Protein AF-A0AA35R096-F1 (afdb_monomer_lite)

Structure (mmCIF, N/CA/C/O backbone):
data_AF-A0AA35R096-F1
#
_entry.id   AF-A0AA35R096-F1
#
loop_
_atom_site.group_PDB
_atom_site.id
_atom_site.type_symbol
_atom_site.label_atom_id
_atom_site.label_alt_id
_atom_site.label_comp_id
_atom_site.label_asym_id
_atom_site.label_entity_id
_atom_site.label_seq_id
_atom_site.pdbx_PDB_ins_code
_atom_site.Cartn_x
_atom_site.Cartn_y
_atom_site.Cartn_z
_atom_site.occupancy
_atom_site.B_iso_or_equiv
_atom_site.auth_seq_id
_atom_site.auth_comp_id
_atom_site.auth_asym_id
_atom_site.auth_atom_id
_atom_site.pdbx_PDB_model_num
ATOM 1 N N . MET A 1 1 ? -3.870 16.196 1.895 1.00 34.62 1 MET A N 1
ATOM 2 C CA . MET A 1 1 ? -3.571 14.791 2.264 1.00 34.62 1 MET A CA 1
ATOM 3 C C . MET A 1 1 ? -2.152 14.455 1.811 1.00 34.62 1 MET A C 1
ATOM 5 O O . MET A 1 1 ? -1.862 14.640 0.638 1.00 34.62 1 MET A O 1
ATOM 9 N N . ARG A 1 2 ? -1.262 14.048 2.727 1.00 48.19 2 ARG A N 1
ATOM 10 C CA . ARG A 1 2 ? 0.133 13.669 2.435 1.00 48.19 2 ARG A CA 1
ATOM 11 C C . ARG A 1 2 ? 0.193 12.141 2.323 1.00 48.19 2 ARG A C 1
ATOM 13 O O . ARG A 1 2 ? 0.128 11.475 3.347 1.00 48.19 2 ARG A O 1
ATOM 20 N N . GLY A 1 3 ? 0.209 11.593 1.110 1.00 42.06 3 GLY A N 1
ATOM 21 C CA . GLY A 1 3 ? 0.367 10.151 0.867 1.00 42.06 3 GLY A CA 1
ATOM 22 C C . GLY A 1 3 ? 1.693 9.900 0.160 1.00 42.06 3 GLY A C 1
ATOM 23 O O . GLY A 1 3 ? 1.986 10.598 -0.800 1.00 42.06 3 GLY A O 1
ATOM 24 N N . ASP A 1 4 ? 2.494 8.955 0.642 1.00 53.25 4 ASP A N 1
ATOM 25 C CA . ASP A 1 4 ? 3.879 8.692 0.221 1.00 53.25 4 ASP A CA 1
ATOM 26 C C . ASP A 1 4 ? 4.018 7.630 -0.888 1.00 53.25 4 ASP A C 1
ATOM 28 O O . ASP A 1 4 ? 5.135 7.412 -1.363 1.00 53.25 4 ASP A O 1
ATOM 32 N N . GLY A 1 5 ? 2.909 7.008 -1.317 1.00 54.09 5 GLY A N 1
ATOM 33 C CA . GLY A 1 5 ? 2.845 5.870 -2.252 1.00 54.09 5 GLY A CA 1
ATOM 34 C C . GLY A 1 5 ? 3.794 5.957 -3.449 1.00 54.09 5 GLY A C 1
ATOM 35 O O . GLY A 1 5 ? 4.064 7.049 -3.909 1.00 54.09 5 GLY A O 1
ATOM 36 N N . ALA A 1 6 ? 4.294 4.841 -3.985 1.00 57.06 6 ALA A N 1
ATOM 37 C CA . ALA A 1 6 ? 5.509 4.773 -4.829 1.00 57.06 6 ALA A CA 1
ATOM 38 C C . ALA A 1 6 ? 5.542 5.546 -6.175 1.00 57.06 6 ALA A C 1
ATOM 40 O O . ALA A 1 6 ? 6.577 5.527 -6.840 1.00 57.06 6 ALA A O 1
ATOM 41 N N . GLY A 1 7 ? 4.471 6.229 -6.587 1.00 57.84 7 GLY A N 1
ATOM 42 C CA . GLY A 1 7 ? 4.429 6.973 -7.852 1.00 57.84 7 GLY A CA 1
ATOM 43 C C . GLY A 1 7 ? 5.451 8.119 -7.943 1.00 57.84 7 GLY A C 1
ATOM 44 O O . GLY A 1 7 ? 5.939 8.633 -6.924 1.00 57.84 7 GLY A O 1
ATOM 45 N N . ASP A 1 8 ? 5.745 8.552 -9.175 1.00 65.12 8 ASP A N 1
ATOM 46 C CA . ASP A 1 8 ? 6.634 9.687 -9.470 1.00 65.12 8 ASP A CA 1
ATOM 47 C C . ASP A 1 8 ? 5.944 11.040 -9.205 1.00 65.12 8 ASP A C 1
ATOM 49 O O . ASP A 1 8 ? 5.562 11.812 -10.091 1.00 65.12 8 ASP A O 1
ATOM 53 N N . THR A 1 9 ? 5.718 11.301 -7.920 1.00 63.91 9 THR A N 1
ATOM 54 C CA . THR A 1 9 ? 4.962 12.456 -7.426 1.00 63.91 9 THR A CA 1
ATOM 55 C C . THR A 1 9 ? 5.791 13.380 -6.539 1.00 63.91 9 THR A C 1
ATOM 57 O O . THR A 1 9 ? 5.293 14.432 -6.134 1.00 63.91 9 THR A O 1
ATOM 60 N N . ALA A 1 10 ? 7.067 13.060 -6.288 1.00 61.41 10 ALA A N 1
ATOM 61 C CA . ALA A 1 10 ? 7.950 13.835 -5.409 1.00 61.41 10 ALA A CA 1
ATOM 62 C C . ALA A 1 10 ? 8.115 15.296 -5.843 1.00 61.41 10 ALA A C 1
ATOM 64 O O . ALA A 1 10 ? 8.193 16.184 -4.999 1.00 61.41 10 ALA A O 1
ATOM 65 N N . GLY A 1 11 ? 8.082 15.572 -7.149 1.00 67.00 11 GLY A N 1
ATOM 66 C CA . GLY A 1 11 ? 8.125 16.939 -7.676 1.00 67.00 11 GLY A CA 1
ATOM 67 C C . GLY A 1 11 ? 6.779 17.673 -7.702 1.00 67.00 11 GLY A C 1
ATOM 68 O O . GLY A 1 11 ? 6.745 18.850 -8.053 1.00 67.00 11 GLY A O 1
ATOM 69 N N . ARG A 1 12 ? 5.661 17.005 -7.383 1.00 70.81 12 ARG A N 1
ATOM 70 C CA . ARG A 1 12 ? 4.303 17.550 -7.580 1.00 70.81 12 ARG A CA 1
ATOM 71 C C . ARG A 1 12 ? 3.730 18.235 -6.344 1.00 70.81 12 ARG A C 1
ATOM 73 O O . ARG A 1 12 ? 2.864 19.094 -6.487 1.00 70.81 12 ARG A O 1
ATOM 80 N N . HIS A 1 13 ? 4.199 17.877 -5.151 1.00 71.00 13 HIS A N 1
ATOM 81 C CA . HIS A 1 13 ? 3.766 18.499 -3.904 1.00 71.00 13 HIS A CA 1
ATOM 82 C C . HIS A 1 13 ? 4.967 18.720 -2.973 1.00 71.00 13 HIS A C 1
ATOM 84 O O . HIS A 1 13 ? 5.679 17.758 -2.688 1.00 71.00 13 HIS A O 1
ATOM 90 N N . PRO A 1 14 ? 5.187 19.945 -2.457 1.00 77.56 14 PRO A N 1
ATOM 91 C CA . PRO A 1 14 ? 6.366 20.259 -1.645 1.00 77.56 14 PRO A CA 1
ATOM 92 C C . PRO A 1 14 ? 6.422 19.475 -0.325 1.00 77.56 14 PRO A C 1
ATOM 94 O O . PRO A 1 14 ? 7.508 19.199 0.173 1.00 77.56 14 PRO A O 1
ATOM 97 N N . ASP A 1 15 ? 5.264 19.082 0.213 1.00 80.56 15 ASP A N 1
ATOM 98 C CA . ASP A 1 15 ? 5.172 18.332 1.475 1.00 80.56 15 ASP A CA 1
ATOM 99 C C . ASP A 1 15 ? 5.062 16.807 1.292 1.00 80.56 15 ASP A C 1
ATOM 101 O O . ASP A 1 15 ? 4.540 16.127 2.180 1.00 80.56 15 ASP A O 1
ATOM 105 N N . LEU A 1 16 ? 5.456 16.247 0.142 1.00 81.50 16 LEU A N 1
ATOM 106 C CA . LEU A 1 16 ? 5.489 14.789 0.019 1.00 81.50 16 LEU A CA 1
ATOM 107 C C . LEU A 1 16 ? 6.521 14.215 1.013 1.00 81.50 16 LEU A C 1
ATOM 109 O O . LEU A 1 16 ? 7.683 14.624 0.963 1.00 81.50 16 LEU A O 1
ATOM 113 N N . PRO A 1 17 ? 6.149 13.271 1.900 1.00 90.38 17 PRO A N 1
ATOM 114 C CA . PRO A 1 17 ? 7.115 12.628 2.784 1.00 90.38 17 PRO A CA 1
ATOM 115 C C . PRO A 1 17 ? 8.109 11.781 1.979 1.00 90.38 17 PRO A C 1
ATOM 117 O O . PRO A 1 17 ? 7.699 10.914 1.209 1.00 90.38 17 PRO A O 1
ATOM 120 N N . ILE A 1 18 ? 9.411 12.029 2.154 1.00 92.94 18 ILE A N 1
ATOM 121 C CA . ILE A 1 18 ? 10.485 11.320 1.440 1.00 92.94 18 ILE A CA 1
ATOM 122 C C . ILE A 1 18 ? 11.350 10.521 2.415 1.00 92.94 18 ILE A C 1
ATOM 124 O O . ILE A 1 18 ? 11.575 9.330 2.209 1.00 92.94 18 ILE A O 1
ATOM 128 N N . THR A 1 19 ? 11.850 11.152 3.481 1.00 97.06 19 THR A N 1
ATOM 129 C CA . THR A 1 19 ? 12.724 10.460 4.438 1.00 97.06 19 THR A CA 1
ATOM 130 C C . THR A 1 19 ? 11.918 9.576 5.394 1.00 97.06 19 THR A C 1
ATOM 132 O O . THR A 1 19 ? 10.755 9.882 5.672 1.00 97.06 19 THR A O 1
ATOM 135 N N . PRO A 1 20 ? 12.522 8.526 5.984 1.00 98.12 20 PRO A N 1
ATOM 136 C CA . PRO A 1 20 ? 11.863 7.721 7.012 1.00 98.12 20 PRO A CA 1
ATOM 137 C C . PRO A 1 20 ? 11.279 8.547 8.171 1.00 98.12 20 PRO A C 1
ATOM 139 O O . PRO A 1 20 ? 10.194 8.243 8.657 1.00 98.12 20 PRO A O 1
ATOM 142 N N . GLU A 1 21 ? 11.957 9.620 8.591 1.00 98.06 21 GLU A N 1
ATOM 143 C CA . GLU A 1 21 ? 11.466 10.548 9.618 1.00 98.06 21 GLU A CA 1
ATOM 144 C C . GLU A 1 21 ? 10.210 11.308 9.175 1.00 98.06 21 GLU A C 1
ATOM 146 O O . GLU A 1 21 ? 9.272 11.461 9.961 1.00 98.06 21 GLU A O 1
ATOM 151 N N . GLN A 1 22 ? 10.171 11.775 7.924 1.00 96.50 22 GLN A N 1
ATOM 152 C CA . GLN A 1 22 ? 8.999 12.456 7.369 1.00 96.50 22 GLN A CA 1
ATOM 153 C C . GLN A 1 22 ? 7.823 11.490 7.219 1.00 96.50 22 GLN A C 1
ATOM 155 O O . GLN A 1 22 ? 6.704 11.837 7.587 1.00 96.50 22 GLN A O 1
ATOM 160 N N . ILE A 1 23 ? 8.079 10.275 6.727 1.00 97.06 23 ILE A N 1
ATOM 161 C CA . ILE A 1 23 ? 7.068 9.223 6.561 1.00 97.06 23 ILE A CA 1
ATOM 162 C C . ILE A 1 23 ? 6.480 8.836 7.922 1.00 97.06 23 ILE A C 1
ATOM 164 O O . ILE A 1 23 ? 5.262 8.824 8.088 1.00 97.06 23 ILE A O 1
ATOM 168 N N . ALA A 1 24 ? 7.327 8.607 8.930 1.00 97.81 24 ALA A N 1
ATOM 169 C CA . ALA A 1 24 ? 6.867 8.304 10.282 1.00 97.81 24 ALA A CA 1
ATOM 170 C C . ALA A 1 24 ? 6.053 9.455 10.891 1.00 97.81 24 ALA A C 1
ATOM 172 O O . ALA A 1 24 ? 5.021 9.212 11.513 1.00 97.81 24 ALA A O 1
ATOM 173 N N . THR A 1 25 ? 6.476 10.705 10.673 1.00 97.25 25 THR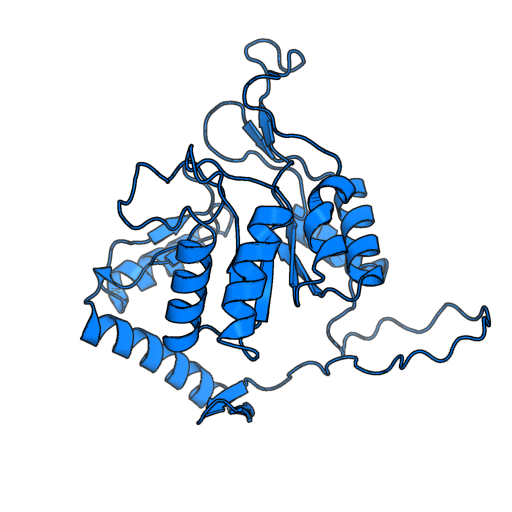 A N 1
ATOM 174 C CA . THR A 1 25 ? 5.722 11.888 11.115 1.00 97.25 25 THR A CA 1
ATOM 175 C C . THR A 1 25 ? 4.345 11.935 10.455 1.00 97.25 25 THR A C 1
ATOM 177 O O . THR A 1 25 ? 3.347 12.056 11.156 1.00 97.25 25 THR A O 1
ATOM 180 N N . ALA A 1 26 ? 4.266 11.750 9.134 1.00 92.56 26 ALA A N 1
ATOM 181 C CA . ALA A 1 26 ? 2.998 11.741 8.405 1.00 92.56 26 ALA A CA 1
ATOM 182 C C . ALA A 1 26 ? 2.065 10.605 8.864 1.00 92.56 26 ALA A C 1
ATOM 184 O O . ALA A 1 26 ? 0.866 10.821 9.036 1.00 92.56 26 ALA A O 1
ATOM 185 N N . ALA A 1 27 ? 2.608 9.412 9.122 1.00 94.12 27 ALA A N 1
ATOM 186 C CA . ALA A 1 27 ? 1.848 8.285 9.658 1.00 94.12 27 ALA A CA 1
ATOM 187 C C . ALA A 1 27 ? 1.285 8.581 11.062 1.00 94.12 27 ALA A C 1
ATOM 189 O O . ALA A 1 27 ? 0.130 8.264 11.350 1.00 94.12 27 ALA A O 1
ATOM 190 N N . LEU A 1 28 ? 2.072 9.218 11.933 1.00 94.12 28 LEU A N 1
ATOM 191 C CA . LEU A 1 28 ? 1.637 9.599 13.279 1.00 94.12 28 LEU A CA 1
ATOM 192 C C . LEU A 1 28 ? 0.601 10.730 13.255 1.00 94.12 28 LEU A C 1
ATOM 194 O O . LEU A 1 28 ? -0.397 10.633 13.966 1.00 94.12 28 LEU A O 1
ATOM 198 N N . GLU A 1 29 ? 0.783 11.743 12.403 1.00 88.25 29 GLU A N 1
ATOM 199 C CA . GLU A 1 29 ? -0.207 12.805 12.169 1.00 88.25 29 GLU A CA 1
ATOM 200 C C . GLU A 1 29 ? -1.537 12.211 11.674 1.00 88.25 29 GLU A C 1
ATOM 202 O O . GLU A 1 29 ? -2.607 12.570 12.168 1.00 88.25 29 GLU A O 1
ATOM 207 N N . ALA A 1 30 ? -1.483 11.253 10.741 1.00 83.31 30 ALA A N 1
ATOM 208 C CA . ALA A 1 30 ? -2.669 10.548 10.260 1.00 83.31 30 ALA A CA 1
ATOM 209 C C . ALA A 1 30 ? -3.352 9.750 11.383 1.00 83.31 30 ALA A C 1
ATOM 211 O O . ALA A 1 30 ? -4.577 9.796 11.517 1.00 83.31 30 ALA A O 1
ATOM 212 N N . ALA A 1 31 ? -2.577 9.049 12.216 1.00 86.19 31 ALA A N 1
ATOM 213 C CA . ALA A 1 31 ? -3.101 8.304 13.357 1.00 86.19 31 ALA A CA 1
ATOM 214 C C . ALA A 1 31 ? -3.755 9.225 14.405 1.00 86.19 31 ALA A C 1
ATOM 216 O O . ALA A 1 31 ? -4.837 8.913 14.902 1.00 86.19 31 ALA A O 1
ATOM 217 N N . GLU A 1 32 ? -3.147 10.376 14.709 1.00 83.56 32 GLU A N 1
ATOM 218 C CA . GLU A 1 32 ? -3.704 11.390 15.617 1.00 83.56 32 GLU A CA 1
ATOM 219 C C . GLU A 1 32 ? -4.994 12.007 15.060 1.00 83.56 32 GLU A C 1
ATOM 221 O O . GLU A 1 32 ? -5.955 12.227 15.802 1.00 83.56 32 GLU A O 1
ATOM 226 N N . ALA A 1 33 ? -5.062 12.200 13.740 1.00 77.69 33 ALA A N 1
ATOM 227 C CA . ALA A 1 33 ? -6.277 12.618 13.046 1.00 77.69 33 ALA A CA 1
ATOM 228 C C . ALA A 1 33 ? -7.377 11.534 13.021 1.00 77.69 33 ALA A C 1
ATOM 230 O O . ALA A 1 33 ? -8.513 11.826 12.644 1.00 77.69 33 ALA A O 1
ATOM 231 N N . GLY A 1 34 ? -7.071 10.303 13.452 1.00 76.31 34 GLY A N 1
ATOM 232 C CA . GLY A 1 34 ? -8.032 9.215 13.632 1.00 76.31 34 GLY A CA 1
ATOM 233 C C . GLY A 1 34 ? -7.853 8.017 12.698 1.00 76.31 34 GLY A C 1
ATOM 234 O O . GLY A 1 34 ? -8.695 7.117 12.724 1.00 76.31 34 GLY A O 1
ATOM 235 N N . ALA A 1 35 ? -6.791 7.964 11.887 1.00 77.69 35 ALA A N 1
ATOM 236 C CA . ALA A 1 35 ? -6.517 6.804 11.042 1.00 77.69 35 ALA A CA 1
ATOM 237 C C . ALA A 1 35 ? -6.253 5.549 11.893 1.00 77.69 35 ALA A C 1
ATOM 239 O O . ALA A 1 35 ? -5.422 5.543 12.801 1.00 77.69 35 ALA A O 1
ATOM 240 N N . ALA A 1 36 ? -6.968 4.461 11.592 1.00 83.44 36 ALA A N 1
ATOM 241 C CA . ALA A 1 36 ? -6.780 3.175 12.268 1.00 83.44 36 ALA A CA 1
ATOM 242 C C . ALA A 1 36 ? -5.631 2.349 11.665 1.00 83.44 36 ALA A C 1
ATOM 244 O O . ALA A 1 36 ? -5.009 1.558 12.376 1.00 83.44 36 ALA A O 1
ATOM 245 N N . ILE A 1 37 ? -5.375 2.540 10.370 1.00 89.56 37 ILE A N 1
ATOM 246 C CA . ILE A 1 37 ? -4.342 1.871 9.581 1.00 89.56 37 ILE A CA 1
ATOM 247 C C . ILE A 1 37 ? -3.545 2.955 8.857 1.00 89.56 37 ILE A C 1
ATOM 249 O O . ILE A 1 37 ? -4.135 3.903 8.334 1.00 89.56 37 ILE A O 1
ATOM 253 N N . VAL A 1 38 ? -2.226 2.798 8.810 1.00 93.44 38 VAL A N 1
ATOM 254 C CA . VAL A 1 38 ? -1.334 3.581 7.949 1.00 93.44 38 VAL A CA 1
ATOM 255 C C . VAL A 1 38 ? -0.691 2.646 6.937 1.00 93.44 38 VAL A C 1
ATOM 257 O O . VAL A 1 38 ? -0.074 1.650 7.314 1.00 93.44 38 VAL A O 1
ATOM 260 N N . HIS A 1 39 ? -0.878 2.955 5.656 1.00 95.75 39 HIS A N 1
ATOM 261 C CA . HIS A 1 39 ? -0.209 2.271 4.556 1.00 95.75 39 HIS A CA 1
ATOM 262 C C . HIS A 1 39 ? 1.094 2.997 4.243 1.00 95.75 39 HIS A C 1
ATOM 264 O O . HIS A 1 39 ? 1.063 4.205 4.028 1.00 95.75 39 HIS A O 1
ATOM 270 N N . ILE A 1 40 ? 2.217 2.285 4.273 1.00 95.81 40 ILE A N 1
ATOM 271 C CA . ILE A 1 40 ? 3.555 2.878 4.226 1.00 95.81 40 ILE A CA 1
ATOM 272 C C . ILE A 1 40 ? 4.304 2.392 2.990 1.00 95.81 40 ILE A C 1
ATOM 274 O O . ILE A 1 40 ? 4.440 1.185 2.759 1.00 95.81 40 ILE A O 1
ATOM 278 N N . HIS A 1 41 ? 4.850 3.355 2.252 1.00 95.62 41 HIS A N 1
ATOM 279 C CA . HIS A 1 41 ? 5.917 3.150 1.285 1.00 95.62 41 HIS A CA 1
ATOM 280 C C . HIS A 1 41 ? 7.216 3.752 1.833 1.00 95.62 41 HIS A C 1
ATOM 282 O O . HIS A 1 41 ? 7.229 4.478 2.822 1.00 95.62 41 HIS A O 1
ATOM 288 N N . VAL A 1 42 ? 8.346 3.456 1.196 1.00 96.06 42 VAL A N 1
ATOM 289 C CA . VAL A 1 42 ? 9.589 4.190 1.454 1.00 96.06 42 VAL A CA 1
ATOM 290 C C . VAL A 1 42 ? 10.181 4.694 0.157 1.00 96.06 42 VAL A C 1
ATOM 292 O O . VAL A 1 42 ? 9.898 4.183 -0.928 1.00 96.06 42 VAL A O 1
ATOM 295 N N . ARG A 1 43 ? 10.989 5.743 0.274 1.00 94.50 43 ARG A N 1
ATOM 296 C CA . ARG A 1 43 ? 11.615 6.429 -0.849 1.00 94.50 43 ARG A CA 1
ATOM 297 C C . ARG A 1 43 ? 13.097 6.595 -0.584 1.00 94.50 43 ARG A C 1
ATOM 299 O O . ARG A 1 43 ? 13.510 6.742 0.562 1.00 94.50 43 ARG A O 1
ATOM 306 N N . ASP A 1 44 ? 13.886 6.581 -1.647 1.00 94.44 44 ASP A N 1
ATOM 307 C CA . ASP A 1 44 ? 15.289 6.971 -1.595 1.00 94.44 44 ASP A CA 1
ATOM 308 C C . ASP A 1 44 ? 15.385 8.430 -1.102 1.00 94.44 44 ASP A C 1
ATOM 310 O O . ASP A 1 44 ? 14.888 9.333 -1.783 1.00 94.44 44 ASP A O 1
ATOM 314 N N . PRO A 1 45 ? 16.026 8.696 0.053 1.00 95.19 45 PRO A N 1
ATOM 315 C CA . PRO A 1 45 ? 16.119 10.043 0.612 1.00 95.19 45 PRO A CA 1
ATOM 316 C C . PRO A 1 45 ? 16.857 11.053 -0.273 1.00 95.19 45 PRO A C 1
ATOM 318 O O . PRO A 1 45 ? 16.648 12.255 -0.123 1.00 95.19 45 PRO A O 1
ATOM 321 N N . ALA A 1 46 ? 17.737 10.590 -1.164 1.00 93.75 46 ALA A N 1
ATOM 322 C CA . ALA A 1 46 ? 18.510 11.452 -2.049 1.00 93.75 46 ALA A CA 1
ATOM 323 C C . ALA A 1 46 ? 17.734 11.825 -3.317 1.00 93.75 46 ALA A C 1
ATOM 325 O O . ALA A 1 46 ? 17.881 12.940 -3.817 1.00 93.75 46 ALA A O 1
ATOM 326 N N . THR A 1 47 ? 16.930 10.901 -3.849 1.00 90.94 47 THR A N 1
ATOM 327 C CA . THR A 1 47 ? 16.270 11.075 -5.155 1.00 90.94 47 THR A CA 1
ATOM 328 C C . THR A 1 47 ? 14.758 11.259 -5.070 1.00 90.94 47 THR A C 1
ATOM 330 O O . THR A 1 47 ? 14.148 11.710 -6.036 1.00 90.94 47 THR A O 1
ATOM 333 N N . GLY A 1 48 ? 14.134 10.908 -3.944 1.00 89.31 48 GLY A N 1
ATOM 334 C CA . GLY A 1 48 ? 12.682 10.899 -3.769 1.00 89.31 48 GLY A CA 1
ATOM 335 C C . GLY A 1 48 ? 11.965 9.753 -4.489 1.00 89.31 48 GLY A C 1
ATOM 336 O O . GLY A 1 48 ? 10.749 9.623 -4.341 1.00 89.31 48 GLY A O 1
ATOM 337 N N . LYS A 1 49 ? 12.674 8.910 -5.251 1.00 89.38 49 LYS A N 1
ATOM 338 C CA . LYS A 1 49 ? 12.087 7.764 -5.963 1.00 89.38 49 LYS A CA 1
ATOM 339 C C . LYS A 1 49 ? 11.634 6.684 -4.983 1.00 89.38 49 LYS A C 1
ATOM 341 O O . LYS A 1 49 ? 12.216 6.554 -3.909 1.00 89.38 49 LYS A O 1
ATOM 346 N N . GLY A 1 50 ? 10.619 5.902 -5.354 1.00 90.44 50 GLY A N 1
ATOM 347 C CA . GLY A 1 50 ? 10.207 4.729 -4.578 1.00 90.44 50 GLY A CA 1
ATOM 348 C C . GLY A 1 50 ? 11.387 3.791 -4.305 1.00 90.44 50 GLY A C 1
ATOM 349 O O . GLY A 1 50 ? 12.276 3.642 -5.143 1.00 90.44 50 GLY A O 1
ATOM 350 N N . SER A 1 51 ? 11.414 3.187 -3.118 1.00 93.88 51 SER A N 1
ATOM 351 C CA . SER A 1 51 ? 12.443 2.240 -2.688 1.00 93.88 51 SER A CA 1
ATOM 352 C C . SER A 1 51 ? 11.817 1.023 -2.001 1.00 93.88 51 SER A C 1
ATOM 354 O O . SER A 1 51 ? 10.789 1.118 -1.332 1.00 93.88 51 SER A O 1
ATOM 356 N N . ARG A 1 52 ? 12.474 -0.132 -2.145 1.00 94.81 52 ARG A N 1
ATOM 357 C CA . ARG A 1 52 ? 12.170 -1.372 -1.412 1.00 94.81 52 ARG A CA 1
ATOM 358 C C . ARG A 1 52 ? 13.276 -1.763 -0.429 1.00 94.81 52 ARG A C 1
ATOM 360 O O . ARG A 1 52 ? 13.393 -2.926 -0.051 1.00 94.81 52 ARG A O 1
ATOM 367 N N . ASP A 1 53 ? 14.103 -0.794 -0.038 1.00 97.56 53 ASP A N 1
ATOM 368 C CA . ASP A 1 53 ? 15.171 -0.981 0.942 1.00 97.56 53 ASP A CA 1
ATOM 369 C C . ASP A 1 53 ? 14.596 -1.277 2.337 1.00 97.56 53 ASP A C 1
ATOM 371 O O . ASP A 1 53 ? 13.845 -0.488 2.920 1.00 97.56 53 ASP A O 1
ATOM 375 N N . VAL A 1 54 ? 14.986 -2.430 2.880 1.00 98.50 54 VAL A N 1
ATOM 376 C CA . VAL A 1 54 ? 14.566 -2.917 4.195 1.00 98.50 54 VAL A CA 1
ATOM 377 C C . VAL A 1 54 ? 14.994 -1.967 5.317 1.00 98.50 54 VAL A C 1
ATOM 379 O O . VAL A 1 54 ? 14.252 -1.817 6.287 1.00 98.50 54 VAL A O 1
ATOM 382 N N . GLU A 1 55 ? 16.149 -1.304 5.204 1.00 98.56 55 GLU A N 1
ATOM 383 C CA . GLU A 1 55 ? 16.641 -0.375 6.230 1.00 98.56 55 GLU A CA 1
ATOM 384 C C . GLU A 1 55 ? 15.770 0.879 6.333 1.00 98.56 55 GLU A C 1
ATOM 386 O O . GLU A 1 55 ? 15.484 1.348 7.438 1.00 98.56 55 GLU A O 1
ATOM 391 N N . LEU A 1 56 ? 15.278 1.383 5.198 1.00 98.50 56 LEU A N 1
ATOM 392 C CA . LEU A 1 56 ? 14.366 2.527 5.176 1.00 98.50 56 LEU A CA 1
ATOM 393 C C . LEU A 1 56 ? 13.025 2.169 5.822 1.00 98.50 56 LEU A C 1
ATOM 395 O O . LEU A 1 56 ? 12.530 2.929 6.659 1.00 98.50 56 LEU A O 1
ATOM 399 N N . TYR A 1 57 ? 12.475 0.989 5.504 1.00 98.56 57 TYR A N 1
ATOM 400 C CA . TYR A 1 57 ? 11.267 0.490 6.169 1.00 98.56 57 TYR A CA 1
ATOM 401 C C . TYR A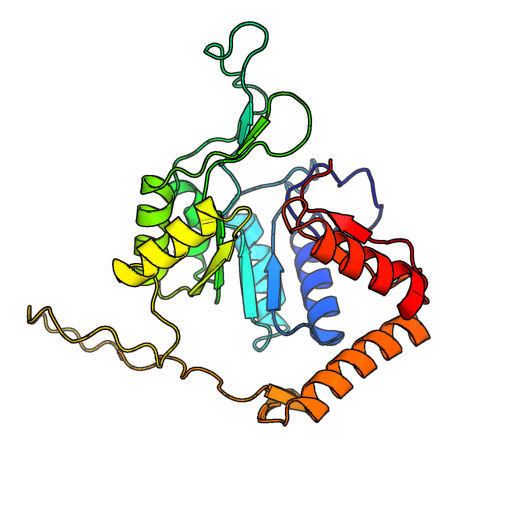 1 57 ? 11.487 0.329 7.668 1.00 98.56 57 TYR A C 1
ATOM 403 O O . TYR A 1 57 ? 10.665 0.796 8.455 1.00 98.56 57 TYR A O 1
ATOM 411 N N . ARG A 1 58 ? 12.600 -0.294 8.079 1.00 98.69 58 ARG A N 1
ATOM 412 C CA . ARG A 1 58 ? 12.911 -0.507 9.497 1.00 98.69 58 ARG A CA 1
ATOM 413 C C . ARG A 1 58 ? 12.917 0.811 10.248 1.00 98.69 58 ARG A C 1
ATOM 415 O O . ARG A 1 58 ? 12.241 0.927 11.266 1.00 98.69 58 ARG A O 1
ATOM 422 N N . ARG A 1 59 ? 13.613 1.815 9.713 1.00 98.50 59 ARG A N 1
ATOM 423 C CA . ARG A 1 59 ? 13.707 3.129 10.340 1.00 98.50 59 ARG A CA 1
ATOM 424 C C . ARG A 1 59 ? 12.339 3.797 10.494 1.00 98.50 59 ARG A C 1
ATOM 426 O O . ARG A 1 59 ? 12.044 4.309 11.573 1.00 98.50 59 ARG A O 1
ATOM 433 N N . ALA A 1 60 ? 11.507 3.783 9.451 1.00 98.38 60 ALA A N 1
ATOM 434 C CA . ALA A 1 60 ? 10.170 4.375 9.500 1.00 98.38 60 ALA A CA 1
ATOM 435 C C . ALA A 1 60 ? 9.265 3.649 10.513 1.00 98.38 60 ALA A C 1
ATOM 437 O O . ALA A 1 60 ? 8.648 4.288 11.367 1.00 98.38 60 ALA A O 1
ATOM 438 N N . LEU A 1 61 ? 9.233 2.312 10.476 1.00 98.19 61 LEU A N 1
ATOM 439 C CA . LEU A 1 61 ? 8.416 1.489 11.373 1.00 98.19 61 LEU A CA 1
ATOM 440 C C . LEU A 1 61 ? 8.838 1.630 12.840 1.00 98.19 61 LEU A C 1
ATOM 442 O O . LEU A 1 61 ? 7.972 1.748 13.706 1.00 98.19 61 LEU A O 1
ATOM 446 N N . GLU A 1 62 ? 10.141 1.653 13.129 1.00 98.31 62 GLU A N 1
ATOM 447 C CA . GLU A 1 62 ? 10.663 1.869 14.484 1.00 98.31 62 GLU A CA 1
ATOM 448 C C . GLU A 1 62 ? 10.215 3.217 15.056 1.00 98.31 62 GLU A C 1
ATOM 450 O O . GLU A 1 62 ? 9.787 3.282 16.208 1.00 98.31 62 GLU A O 1
ATOM 455 N N . LEU A 1 63 ? 10.261 4.284 14.252 1.00 98.44 63 LEU A N 1
ATOM 456 C CA . LEU A 1 63 ? 9.812 5.615 14.664 1.00 98.44 63 LEU A CA 1
ATOM 457 C C . LEU A 1 63 ? 8.308 5.656 14.949 1.00 98.44 63 LEU A C 1
ATOM 459 O O . LEU A 1 63 ? 7.900 6.182 15.986 1.00 98.44 63 LEU A O 1
ATOM 463 N N . VAL A 1 64 ? 7.486 5.064 14.074 1.00 97.75 64 VAL A N 1
ATOM 464 C CA . VAL A 1 64 ? 6.034 4.975 14.302 1.00 97.75 64 VAL A CA 1
ATOM 465 C C . VAL A 1 64 ? 5.750 4.179 15.574 1.00 97.75 64 VAL A C 1
ATOM 467 O O . VAL A 1 64 ? 5.003 4.643 16.433 1.00 97.75 64 VAL A O 1
ATOM 470 N N . ARG A 1 65 ? 6.380 3.011 15.745 1.00 95.94 65 ARG A N 1
ATOM 471 C CA . ARG A 1 65 ? 6.156 2.129 16.903 1.00 95.94 65 ARG A CA 1
ATOM 472 C C . ARG A 1 65 ? 6.676 2.701 18.217 1.00 95.94 65 ARG A C 1
ATOM 474 O O . ARG A 1 65 ? 6.091 2.406 19.257 1.00 95.94 65 ARG A O 1
ATOM 481 N N . ALA A 1 66 ? 7.717 3.531 18.187 1.00 97.25 66 ALA A N 1
ATOM 482 C CA . ALA A 1 66 ? 8.211 4.231 19.371 1.00 97.25 66 ALA A CA 1
ATOM 483 C C . ALA A 1 66 ? 7.200 5.254 19.921 1.00 97.25 66 ALA A C 1
ATOM 485 O O . ALA A 1 66 ? 7.175 5.489 21.128 1.00 97.25 66 ALA A O 1
ATOM 486 N N . ALA A 1 67 ? 6.370 5.847 19.056 1.00 96.12 67 ALA A N 1
ATOM 487 C CA . ALA A 1 67 ? 5.387 6.862 19.437 1.00 96.12 67 ALA A CA 1
ATOM 488 C C . ALA A 1 67 ? 3.947 6.326 19.539 1.00 96.12 67 ALA A C 1
ATOM 490 O O . ALA A 1 67 ? 3.150 6.862 20.307 1.00 96.12 67 ALA A O 1
ATOM 491 N N . ASN A 1 68 ? 3.597 5.283 18.780 1.00 93.25 68 ASN A N 1
ATOM 492 C CA . ASN A 1 68 ? 2.242 4.746 18.705 1.00 93.25 68 ASN A CA 1
ATOM 493 C C . ASN A 1 68 ? 2.245 3.218 18.498 1.00 93.25 68 ASN A C 1
ATOM 495 O O . ASN A 1 68 ? 2.632 2.697 17.446 1.00 93.25 68 ASN A O 1
ATOM 499 N N . THR A 1 69 ? 1.761 2.488 19.504 1.00 90.44 69 THR A N 1
ATOM 500 C CA . THR A 1 69 ? 1.637 1.020 19.471 1.00 90.44 69 THR A CA 1
ATOM 501 C C . THR A 1 69 ? 0.266 0.525 19.005 1.00 90.44 69 THR A C 1
ATOM 503 O O . THR A 1 69 ? 0.081 -0.680 18.871 1.00 90.44 69 THR A O 1
ATOM 506 N N . ASP A 1 70 ? -0.692 1.428 18.786 1.00 90.19 70 ASP A N 1
ATOM 507 C CA . ASP A 1 70 ? -2.091 1.093 18.504 1.00 90.19 70 ASP A CA 1
ATOM 508 C C . ASP A 1 70 ? -2.458 1.189 17.019 1.00 90.19 70 ASP A C 1
ATOM 510 O O . ASP A 1 70 ? -3.413 0.537 16.587 1.00 90.19 70 ASP A O 1
ATOM 514 N N . VAL A 1 71 ? -1.770 2.038 16.249 1.00 91.19 71 VAL A N 1
ATOM 515 C CA . VAL A 1 71 ? -2.016 2.182 14.808 1.00 91.19 71 VAL A CA 1
ATOM 516 C C . VAL A 1 71 ? -1.528 0.937 14.074 1.00 91.19 71 VAL A C 1
ATOM 518 O O . VAL A 1 71 ? -0.386 0.514 14.259 1.00 91.19 71 VAL A O 1
ATOM 521 N N . ILE A 1 72 ? -2.374 0.347 13.234 1.00 94.38 72 ILE A N 1
ATOM 522 C CA . ILE A 1 72 ? -2.008 -0.810 12.410 1.00 94.38 72 ILE A CA 1
ATOM 523 C C . ILE A 1 72 ? -1.083 -0.324 11.294 1.00 94.38 72 ILE A C 1
ATOM 525 O O . ILE A 1 72 ? -1.417 0.625 10.585 1.00 94.38 72 ILE A O 1
ATOM 529 N N . ILE A 1 73 ? 0.074 -0.965 11.140 1.00 97.12 73 ILE A N 1
ATOM 530 C CA . ILE A 1 73 ? 0.996 -0.668 10.042 1.00 97.12 73 ILE A CA 1
ATOM 531 C C . ILE A 1 73 ? 0.767 -1.682 8.925 1.00 97.12 73 ILE A C 1
ATOM 533 O O . ILE A 1 73 ? 0.932 -2.887 9.126 1.00 97.12 73 ILE A O 1
ATOM 537 N N . ASN A 1 74 ? 0.414 -1.164 7.753 1.00 97.62 74 ASN A N 1
ATOM 538 C CA . ASN A 1 74 ? 0.346 -1.892 6.497 1.00 97.62 74 ASN A CA 1
ATOM 539 C C . ASN A 1 74 ? 1.519 -1.450 5.614 1.00 97.62 74 ASN A C 1
ATOM 541 O O . ASN A 1 74 ? 1.661 -0.259 5.354 1.00 97.62 74 ASN A O 1
ATOM 545 N N . THR A 1 75 ? 2.398 -2.357 5.195 1.00 97.81 75 THR A N 1
ATOM 546 C CA . THR A 1 75 ? 3.474 -2.011 4.247 1.00 97.81 75 THR A CA 1
ATOM 547 C C . THR A 1 75 ? 3.136 -2.504 2.852 1.00 97.81 75 THR A C 1
ATOM 549 O O . THR A 1 75 ? 2.593 -3.597 2.685 1.00 97.81 75 THR A O 1
ATOM 552 N N . THR A 1 76 ? 3.487 -1.737 1.822 1.00 96.00 76 THR A N 1
ATOM 553 C CA . THR A 1 76 ? 3.342 -2.252 0.458 1.00 96.00 76 THR A CA 1
ATOM 554 C C . THR A 1 76 ? 4.237 -3.473 0.241 1.00 96.00 76 THR A C 1
ATOM 556 O O . THR A 1 76 ? 5.403 -3.460 0.625 1.00 96.00 76 THR A O 1
ATOM 559 N N . ALA A 1 77 ? 3.737 -4.512 -0.426 1.00 96.31 77 ALA A N 1
ATOM 560 C CA . ALA A 1 77 ? 4.599 -5.505 -1.078 1.00 96.31 77 ALA A CA 1
ATOM 561 C C . ALA A 1 77 ? 4.408 -5.525 -2.602 1.00 96.31 77 ALA A C 1
ATOM 563 O O . ALA A 1 77 ? 4.747 -6.505 -3.267 1.00 96.31 77 ALA A O 1
ATOM 564 N N . GLY A 1 78 ? 3.880 -4.428 -3.154 1.00 92.25 78 GLY A N 1
ATOM 565 C CA . GLY A 1 78 ? 3.665 -4.259 -4.586 1.00 92.25 78 GLY A CA 1
ATOM 566 C C . GLY A 1 78 ? 4.950 -3.928 -5.345 1.00 92.25 78 GLY A C 1
ATOM 567 O O . GLY A 1 78 ? 5.170 -4.461 -6.431 1.00 92.25 78 GLY A O 1
ATOM 568 N N . MET A 1 79 ? 5.826 -3.098 -4.766 1.00 92.38 79 MET A N 1
ATOM 569 C CA . MET A 1 79 ? 7.040 -2.606 -5.431 1.00 92.38 79 MET A CA 1
ATOM 570 C C . MET A 1 79 ? 7.979 -3.740 -5.878 1.00 92.38 79 MET A C 1
ATOM 572 O O . MET A 1 79 ? 8.121 -4.749 -5.186 1.00 92.38 79 MET A O 1
ATOM 576 N N . GLY A 1 80 ? 8.639 -3.568 -7.027 1.00 93.69 80 GLY A N 1
ATOM 577 C CA . GLY A 1 80 ? 9.372 -4.645 -7.695 1.00 93.69 80 GLY A CA 1
ATOM 578 C C . GLY A 1 80 ? 8.524 -5.417 -8.711 1.00 93.69 80 GLY A C 1
ATOM 579 O O . GLY A 1 80 ? 8.840 -6.567 -9.028 1.00 93.69 80 GLY A O 1
ATOM 580 N N . GLY A 1 81 ? 7.414 -4.831 -9.169 1.00 94.25 81 GLY A N 1
ATOM 581 C CA . GLY A 1 81 ? 6.539 -5.387 -10.200 1.00 94.25 81 GLY A CA 1
ATOM 582 C C . GLY A 1 81 ? 6.557 -4.643 -11.527 1.00 94.25 81 GLY A C 1
ATOM 583 O O . GLY A 1 81 ? 5.821 -5.035 -12.422 1.00 94.25 81 GLY A O 1
ATOM 584 N N . ASP A 1 82 ? 7.376 -3.611 -11.683 1.00 92.75 82 ASP A N 1
ATOM 585 C CA . ASP A 1 82 ? 7.317 -2.705 -12.824 1.00 92.75 82 ASP A CA 1
ATOM 586 C C . ASP A 1 82 ? 8.165 -3.218 -13.988 1.00 92.75 82 ASP A C 1
ATOM 588 O O . ASP A 1 82 ? 9.383 -3.336 -13.871 1.00 92.75 82 ASP A O 1
ATOM 592 N N . LEU A 1 83 ? 7.519 -3.504 -15.121 1.00 94.00 83 LEU A N 1
ATOM 593 C CA . LEU A 1 83 ? 8.150 -3.912 -16.373 1.00 94.00 83 LEU A CA 1
ATOM 594 C C . LEU A 1 83 ? 7.906 -2.864 -17.456 1.00 94.00 83 LEU A C 1
ATOM 596 O O . LEU A 1 83 ? 6.756 -2.597 -17.808 1.00 94.00 83 LEU A O 1
ATOM 600 N N . LEU A 1 84 ? 8.979 -2.331 -18.036 1.00 93.19 84 LEU A N 1
ATOM 601 C CA . LEU A 1 84 ? 8.902 -1.457 -19.200 1.00 93.19 84 LEU A CA 1
ATOM 602 C C . LEU A 1 84 ? 9.070 -2.278 -20.489 1.00 93.19 84 LEU A C 1
ATOM 604 O O . LEU A 1 84 ? 10.123 -2.862 -20.755 1.00 93.19 84 LEU A O 1
ATOM 608 N N . ILE A 1 85 ? 8.001 -2.341 -21.279 1.00 93.12 85 ILE A N 1
ATOM 609 C CA . ILE A 1 85 ? 7.949 -3.046 -22.563 1.00 93.12 85 ILE A CA 1
ATOM 610 C C . ILE A 1 85 ? 8.608 -2.183 -23.652 1.00 93.12 85 ILE A C 1
ATOM 612 O O . ILE A 1 85 ? 8.460 -0.962 -23.650 1.00 93.12 85 ILE A O 1
ATOM 616 N N . GLY A 1 86 ? 9.340 -2.808 -24.577 1.00 91.62 86 GLY A N 1
ATOM 617 C CA . GLY A 1 86 ? 9.925 -2.116 -25.728 1.00 91.62 86 GLY A CA 1
ATOM 618 C C . GLY A 1 86 ? 8.888 -1.667 -26.762 1.00 91.62 86 GLY A C 1
ATOM 619 O O . GLY A 1 86 ? 7.819 -2.263 -26.900 1.00 91.62 86 GLY A O 1
ATOM 620 N N . ASP A 1 87 ? 9.227 -0.622 -27.516 1.00 90.00 87 ASP A N 1
ATOM 621 C CA . ASP A 1 87 ? 8.457 -0.109 -28.656 1.00 90.00 87 ASP A CA 1
ATOM 622 C C . ASP A 1 87 ? 9.429 0.184 -29.814 1.00 90.00 87 ASP A C 1
ATOM 624 O O . ASP A 1 87 ? 10.421 0.890 -29.602 1.00 90.00 87 ASP A O 1
ATOM 628 N N . PRO A 1 88 ? 9.219 -0.360 -31.032 1.00 92.56 88 PRO A N 1
ATOM 629 C CA . PRO A 1 88 ? 8.083 -1.176 -31.485 1.00 92.56 88 PRO A CA 1
ATOM 630 C C . PRO A 1 88 ? 8.151 -2.674 -31.170 1.00 92.56 88 PRO A C 1
ATOM 632 O O . PRO A 1 88 ? 7.182 -3.378 -31.454 1.00 92.56 88 PRO A O 1
ATOM 635 N N . ASP A 1 89 ? 9.262 -3.185 -30.632 1.00 94.44 89 ASP A N 1
ATOM 636 C CA . ASP A 1 89 ? 9.400 -4.613 -30.317 1.00 94.44 89 ASP A CA 1
ATOM 637 C C . ASP A 1 89 ? 9.078 -4.901 -28.837 1.00 94.44 89 ASP A C 1
ATOM 639 O O . ASP A 1 89 ? 9.890 -4.591 -27.965 1.00 94.44 89 ASP A O 1
ATOM 643 N N . PRO A 1 90 ? 7.936 -5.544 -28.522 1.00 91.50 90 PRO A N 1
ATOM 644 C CA . PRO A 1 90 ? 7.552 -5.825 -27.143 1.00 91.50 90 PRO A CA 1
ATOM 645 C C . PRO A 1 90 ? 8.400 -6.912 -26.466 1.00 91.50 90 PRO A C 1
ATOM 647 O O . PRO A 1 90 ? 8.251 -7.118 -25.262 1.00 91.50 90 PRO A O 1
ATOM 650 N N . PHE A 1 91 ? 9.264 -7.624 -27.200 1.00 93.31 91 PHE A N 1
ATOM 651 C CA . PHE A 1 91 ? 10.232 -8.555 -26.610 1.00 93.31 91 PHE A CA 1
ATOM 652 C C . PHE A 1 91 ? 11.542 -7.875 -26.191 1.00 93.31 91 PHE A C 1
ATOM 654 O O . PHE A 1 91 ? 12.312 -8.472 -25.436 1.00 93.31 91 PHE A O 1
ATOM 661 N N . ASP A 1 92 ? 11.783 -6.638 -26.633 1.00 92.88 92 ASP A N 1
ATOM 662 C CA . ASP A 1 92 ? 12.939 -5.835 -26.233 1.00 92.88 92 ASP A CA 1
ATOM 663 C C . ASP A 1 92 ? 12.632 -5.064 -24.941 1.00 92.88 92 ASP A C 1
ATOM 665 O O . ASP A 1 92 ? 12.404 -3.851 -24.934 1.00 92.88 92 ASP A O 1
ATOM 669 N N . PHE A 1 93 ? 12.536 -5.793 -23.826 1.00 92.62 93 PHE A N 1
ATOM 670 C CA . PHE A 1 93 ? 12.286 -5.186 -22.517 1.00 92.62 93 PHE A CA 1
ATOM 671 C C . PHE A 1 93 ? 13.371 -4.173 -22.171 1.00 92.62 93 PHE A C 1
ATOM 673 O O . PHE A 1 93 ? 14.558 -4.450 -22.329 1.00 92.62 93 PHE A O 1
ATOM 680 N N . GLN A 1 94 ? 12.959 -3.029 -21.635 1.00 91.56 94 GLN A N 1
ATOM 681 C CA . GLN A 1 94 ? 13.859 -1.927 -21.323 1.00 91.56 94 GLN A CA 1
ATOM 682 C C . GLN A 1 94 ? 14.388 -2.086 -19.890 1.00 91.56 94 GLN A C 1
ATOM 684 O O . GLN A 1 94 ? 13.615 -1.933 -18.939 1.00 91.56 94 GLN A O 1
ATOM 689 N N . PRO A 1 95 ? 15.684 -2.405 -19.683 1.00 87.94 95 PRO A N 1
ATOM 690 C CA . PRO A 1 95 ? 16.223 -2.598 -18.336 1.00 87.94 95 PRO A CA 1
ATOM 691 C C . PRO A 1 95 ? 16.257 -1.285 -17.551 1.00 87.94 95 PRO A C 1
ATOM 693 O O . PRO A 1 95 ? 16.047 -1.268 -16.340 1.00 87.94 95 PRO A O 1
ATOM 696 N N . GLU A 1 96 ? 16.504 -0.173 -18.243 1.00 88.00 96 GLU A N 1
ATOM 697 C CA . GLU A 1 96 ? 16.420 1.160 -17.661 1.00 88.00 96 GLU A CA 1
ATOM 698 C C . GLU A 1 96 ? 14.951 1.505 -17.382 1.00 88.00 96 GLU A C 1
ATOM 700 O O . GLU A 1 96 ? 14.135 1.584 -18.295 1.00 88.00 96 GLU A O 1
ATOM 705 N N . GLY A 1 97 ? 14.609 1.694 -16.104 1.00 82.25 97 GLY A N 1
ATOM 706 C CA . GLY A 1 97 ? 13.241 1.995 -15.664 1.00 82.25 97 GLY A CA 1
ATOM 707 C C . GLY A 1 97 ? 12.401 0.775 -15.269 1.00 82.25 97 GLY A C 1
ATOM 708 O O . GLY A 1 97 ? 11.336 0.959 -14.690 1.00 82.25 97 GLY A O 1
ATOM 709 N N . THR A 1 98 ? 12.888 -0.448 -15.502 1.00 91.50 98 THR A N 1
ATOM 710 C CA . THR A 1 98 ? 12.269 -1.686 -14.997 1.00 91.50 98 THR A CA 1
ATOM 711 C C . THR A 1 98 ? 12.771 -1.996 -13.579 1.00 91.50 98 THR A C 1
ATOM 713 O O . THR A 1 98 ? 13.974 -2.140 -13.363 1.00 91.50 98 THR A O 1
ATOM 716 N N . ASP A 1 99 ? 11.856 -2.166 -12.621 1.00 93.31 99 ASP A N 1
ATOM 717 C CA . ASP A 1 99 ? 12.110 -2.812 -11.320 1.00 93.31 99 ASP A CA 1
ATOM 718 C C . ASP A 1 99 ? 11.181 -4.021 -11.218 1.00 93.31 99 ASP A C 1
ATOM 720 O O . ASP A 1 99 ? 10.084 -3.946 -10.665 1.00 93.31 99 ASP A O 1
ATOM 724 N N . LEU A 1 100 ? 11.624 -5.141 -11.793 1.00 94.88 100 LEU A N 1
ATOM 725 C CA . LEU A 1 100 ? 10.887 -6.396 -11.795 1.00 94.88 100 LEU A CA 1
ATOM 726 C C . LEU A 1 100 ? 11.681 -7.488 -11.076 1.00 94.88 100 LEU A C 1
ATOM 728 O O . LEU A 1 100 ? 12.689 -7.985 -11.576 1.00 94.88 100 LEU A O 1
ATOM 732 N N . VAL A 1 101 ? 11.164 -7.913 -9.929 1.00 96.56 101 VAL A N 1
ATOM 733 C CA . VAL A 1 101 ? 11.621 -9.083 -9.175 1.00 96.56 101 VAL A CA 1
ATOM 734 C C . VAL A 1 101 ? 10.472 -10.068 -8.962 1.00 96.56 101 VAL A C 1
ATOM 736 O O . VAL A 1 101 ? 9.294 -9.756 -9.179 1.00 96.56 101 VAL A O 1
ATOM 739 N N . ASN A 1 102 ? 10.806 -11.290 -8.539 1.00 96.12 102 ASN A N 1
ATOM 740 C CA . ASN A 1 102 ? 9.791 -12.276 -8.168 1.00 96.12 102 ASN A CA 1
ATOM 741 C C . ASN A 1 102 ? 9.029 -11.850 -6.898 1.00 96.12 102 ASN A C 1
ATOM 743 O O . ASN A 1 102 ? 9.499 -11.020 -6.124 1.00 96.12 102 ASN A O 1
ATOM 747 N N . GLY A 1 103 ? 7.859 -12.452 -6.668 1.00 96.12 103 GLY A N 1
ATOM 748 C CA . GLY A 1 103 ? 6.990 -12.078 -5.548 1.00 96.12 103 GLY A CA 1
ATOM 749 C C . GLY A 1 103 ? 7.632 -12.238 -4.163 1.00 96.12 103 GLY A C 1
ATOM 750 O O . GLY A 1 103 ? 7.395 -11.416 -3.284 1.00 96.12 103 GLY A O 1
ATOM 751 N N . LEU A 1 104 ? 8.488 -13.245 -3.957 1.00 97.94 104 LEU A N 1
ATOM 752 C CA . LEU A 1 104 ? 9.141 -13.462 -2.660 1.00 97.94 104 LEU A CA 1
ATOM 753 C C . LEU A 1 104 ? 10.199 -12.395 -2.357 1.00 97.94 104 LEU A C 1
ATOM 755 O O . LEU A 1 104 ? 10.317 -11.963 -1.214 1.00 97.94 104 LEU A O 1
ATOM 759 N N . GLU A 1 105 ? 10.928 -11.917 -3.367 1.00 97.88 105 GLU A N 1
ATOM 760 C CA . GLU A 1 105 ? 11.893 -10.824 -3.204 1.00 97.88 105 GLU A CA 1
ATOM 761 C C . GLU A 1 105 ? 11.227 -9.496 -2.815 1.00 97.88 105 GLU A C 1
ATOM 763 O O . GLU A 1 105 ? 11.830 -8.702 -2.089 1.00 97.88 105 GLU A O 1
ATOM 768 N N . ARG A 1 106 ? 9.962 -9.271 -3.205 1.00 97.69 106 ARG A N 1
ATOM 769 C CA . ARG A 1 106 ? 9.175 -8.101 -2.763 1.00 97.69 106 ARG A CA 1
ATOM 770 C C . ARG A 1 106 ? 8.891 -8.126 -1.257 1.00 97.69 106 ARG A C 1
ATOM 772 O O . ARG A 1 106 ? 8.765 -7.079 -0.625 1.00 97.69 106 ARG A O 1
ATOM 779 N N . LEU A 1 107 ? 8.853 -9.319 -0.658 1.00 98.38 107 LEU A N 1
ATOM 780 C CA . LEU A 1 107 ? 8.537 -9.535 0.757 1.00 98.38 107 LEU A CA 1
ATOM 781 C C . LEU A 1 107 ? 9.741 -9.409 1.700 1.00 98.38 107 LEU A C 1
ATOM 783 O O . LEU A 1 107 ? 9.581 -9.639 2.898 1.00 98.38 107 LEU A O 1
ATOM 787 N N . ALA A 1 108 ? 10.929 -9.029 1.219 1.00 98.38 108 ALA A N 1
ATOM 788 C CA . ALA A 1 108 ? 12.138 -8.967 2.050 1.00 98.38 108 ALA A CA 1
ATOM 789 C C . ALA A 1 108 ? 11.947 -8.140 3.341 1.00 98.38 108 ALA A C 1
ATOM 791 O O . ALA A 1 108 ? 12.342 -8.566 4.428 1.00 98.38 108 ALA A O 1
ATOM 792 N N . HIS A 1 109 ? 11.286 -6.983 3.242 1.00 98.50 109 HIS A N 1
ATOM 793 C CA . HIS A 1 109 ? 10.989 -6.134 4.398 1.00 98.50 109 HIS A CA 1
ATOM 794 C C . HIS A 1 109 ? 9.876 -6.721 5.285 1.00 98.50 109 HIS A C 1
ATOM 796 O O . HIS A 1 109 ? 9.967 -6.635 6.507 1.00 98.50 109 HIS A O 1
ATOM 802 N N . VAL A 1 110 ? 8.868 -7.380 4.703 1.00 98.50 110 VAL A N 1
ATOM 803 C CA . VAL A 1 110 ? 7.803 -8.073 5.452 1.00 98.50 110 VAL A CA 1
ATOM 804 C C . VAL A 1 110 ? 8.389 -9.206 6.293 1.00 98.50 110 VAL A C 1
ATOM 806 O O . VAL A 1 110 ? 8.059 -9.346 7.468 1.00 98.50 110 VAL A O 1
ATOM 809 N N . GLU A 1 111 ? 9.303 -9.991 5.725 1.00 98.25 111 GLU A N 1
ATOM 810 C CA . GLU A 1 111 ? 9.977 -11.081 6.429 1.00 98.25 111 GLU A CA 1
ATOM 811 C C . GLU A 1 111 ? 10.862 -10.575 7.573 1.00 98.25 111 GLU A C 1
ATOM 813 O O . GLU A 1 111 ? 10.844 -11.143 8.670 1.00 98.25 111 GLU A O 1
ATOM 818 N N . ALA A 1 112 ? 11.604 -9.493 7.330 1.00 98.25 112 ALA A N 1
ATOM 819 C CA . ALA A 1 112 ? 12.500 -8.908 8.317 1.00 98.25 112 ALA A CA 1
ATOM 820 C C . ALA A 1 112 ? 11.754 -8.214 9.467 1.00 98.25 112 ALA A C 1
ATOM 822 O O . ALA A 1 112 ? 12.192 -8.299 10.615 1.00 98.25 112 ALA A O 1
ATOM 823 N N . LEU A 1 113 ? 10.656 -7.514 9.164 1.00 98.12 113 LEU A N 1
ATOM 824 C CA . LEU A 1 113 ? 10.033 -6.556 10.084 1.00 98.12 113 LEU A CA 1
ATOM 825 C C . LEU A 1 113 ? 8.679 -7.013 10.627 1.00 98.12 113 LEU A C 1
ATOM 827 O O . LEU A 1 113 ? 8.282 -6.544 11.689 1.00 98.12 113 LEU A O 1
ATOM 831 N N . LYS A 1 114 ? 7.998 -7.939 9.939 1.00 97.19 114 LYS A N 1
ATOM 832 C CA . LYS A 1 114 ? 6.687 -8.495 10.315 1.00 97.19 114 LYS A CA 1
ATOM 833 C C . LYS A 1 114 ? 5.681 -7.406 10.720 1.00 97.19 114 LYS A C 1
ATOM 835 O O . LYS A 1 114 ? 5.261 -7.375 11.880 1.00 97.19 114 LYS A O 1
ATOM 840 N N . PRO A 1 115 ? 5.320 -6.500 9.790 1.00 96.50 115 PRO A N 1
ATOM 841 C CA . PRO A 1 115 ? 4.263 -5.521 10.033 1.00 96.50 115 PRO A CA 1
ATOM 842 C C . PRO A 1 115 ? 2.938 -6.225 10.360 1.00 96.50 115 PRO A C 1
ATOM 844 O O . PRO A 1 115 ? 2.792 -7.429 10.145 1.00 96.50 115 PRO A O 1
ATOM 847 N N . ASP A 1 116 ? 1.951 -5.484 10.865 1.00 96.00 116 ASP A N 1
ATOM 848 C CA . ASP A 1 116 ? 0.634 -6.070 11.148 1.00 96.00 116 ASP A CA 1
ATOM 849 C C . ASP A 1 116 ? -0.034 -6.568 9.861 1.00 96.00 116 ASP A C 1
ATOM 851 O O . ASP A 1 116 ? -0.672 -7.627 9.839 1.00 96.00 116 ASP A O 1
ATOM 855 N N . MET A 1 117 ? 0.132 -5.790 8.788 1.00 96.44 117 MET A N 1
ATOM 856 C CA . MET A 1 117 ? -0.409 -6.057 7.465 1.00 96.44 117 MET A CA 1
ATOM 857 C C . MET A 1 117 ? 0.629 -5.794 6.374 1.00 96.44 117 MET A C 1
ATOM 859 O O . MET A 1 117 ? 1.566 -5.016 6.562 1.00 96.44 117 MET A O 1
ATOM 863 N N . CYS A 1 118 ? 0.442 -6.425 5.221 1.00 96.69 118 CYS A N 1
ATOM 864 C CA . CYS A 1 118 ? 1.114 -6.012 3.995 1.00 96.69 118 CYS A CA 1
ATOM 865 C C . CYS A 1 118 ? 0.191 -6.165 2.788 1.00 96.69 118 CYS A C 1
ATOM 867 O O . CYS A 1 118 ? -0.654 -7.067 2.767 1.00 96.69 118 CYS A O 1
ATOM 869 N N . SER A 1 119 ? 0.383 -5.338 1.765 1.00 96.00 119 SER A N 1
ATOM 870 C CA . SER A 1 119 ? -0.427 -5.417 0.552 1.00 96.00 119 SER A CA 1
ATOM 871 C C . SER A 1 119 ? 0.076 -6.469 -0.442 1.00 96.00 119 SER A C 1
ATOM 873 O O . SER A 1 119 ? 1.272 -6.743 -0.522 1.00 96.00 119 SER A O 1
ATOM 875 N N . ILE A 1 120 ? -0.841 -7.110 -1.171 1.00 96.25 120 ILE A N 1
ATOM 876 C CA . ILE A 1 120 ? -0.560 -8.060 -2.255 1.00 96.25 120 ILE A CA 1
ATOM 877 C C . ILE A 1 120 ? -1.423 -7.690 -3.462 1.00 96.25 120 ILE A C 1
ATOM 879 O O . ILE A 1 120 ? -2.641 -7.891 -3.457 1.00 96.25 120 ILE A O 1
ATOM 883 N N . ASP A 1 121 ? -0.770 -7.237 -4.528 1.00 94.38 121 ASP A N 1
ATOM 884 C CA . ASP A 1 121 ? -1.424 -6.903 -5.791 1.00 94.38 121 ASP A CA 1
ATOM 885 C C . ASP A 1 121 ? -1.865 -8.171 -6.524 1.00 94.38 121 ASP A C 1
ATOM 887 O O . ASP A 1 121 ? -1.050 -8.969 -7.000 1.00 94.38 121 ASP A O 1
ATOM 891 N N . CYS A 1 122 ? -3.182 -8.368 -6.619 1.00 93.69 122 CYS A N 1
ATOM 892 C CA . CYS A 1 122 ? -3.794 -9.624 -7.058 1.00 93.69 122 CYS A CA 1
ATOM 893 C C . CYS A 1 122 ? -3.881 -9.781 -8.586 1.00 93.69 122 CYS A C 1
ATOM 895 O O . CYS A 1 122 ? -4.843 -10.358 -9.095 1.00 93.69 122 CYS A O 1
ATOM 897 N N . GLY A 1 123 ? -2.894 -9.284 -9.333 1.00 91.75 123 GLY A N 1
ATOM 898 C CA . GLY A 1 123 ? -2.794 -9.549 -10.767 1.00 91.75 123 GLY A CA 1
ATOM 899 C C . GLY A 1 123 ? -1.846 -8.632 -11.532 1.00 91.75 123 GLY A C 1
ATOM 900 O O . GLY A 1 123 ? -1.363 -7.628 -11.014 1.00 91.75 123 GLY A O 1
ATOM 901 N N . THR A 1 124 ? -1.595 -8.997 -12.790 1.00 94.56 124 THR A N 1
ATOM 902 C CA . THR A 1 124 ? -0.858 -8.192 -13.773 1.00 94.56 124 THR A CA 1
ATOM 903 C C . THR A 1 124 ? -1.794 -7.193 -14.443 1.00 94.56 124 THR A C 1
ATOM 905 O O . THR A 1 124 ? -2.919 -7.535 -14.804 1.00 94.56 124 THR A O 1
ATOM 908 N N . LEU A 1 125 ? -1.321 -5.969 -14.662 1.00 90.19 125 LEU A N 1
ATOM 909 C CA . LEU A 1 125 ? -2.101 -4.899 -15.274 1.00 90.19 125 LEU A CA 1
ATOM 910 C C . LEU A 1 125 ? -1.218 -3.881 -16.003 1.00 90.19 125 LEU A C 1
ATOM 912 O O . LEU A 1 125 ? -0.072 -3.660 -15.632 1.00 90.19 125 LEU A O 1
ATOM 916 N N . ASN A 1 126 ? -1.799 -3.160 -16.960 1.00 87.81 126 ASN A N 1
ATOM 917 C CA . ASN A 1 126 ? -1.221 -1.893 -17.407 1.00 87.81 126 ASN A CA 1
ATOM 918 C C . ASN A 1 126 ? -1.286 -0.890 -16.246 1.00 87.81 126 ASN A C 1
ATOM 920 O O . ASN A 1 126 ? -2.346 -0.755 -15.611 1.00 87.81 126 ASN A O 1
ATOM 924 N N . PHE A 1 127 ? -0.167 -0.226 -15.967 1.00 79.81 127 PHE A N 1
ATOM 925 C CA . PHE A 1 127 ? -0.006 0.676 -14.830 1.00 79.81 127 PHE A CA 1
ATOM 926 C C . PHE A 1 127 ? 0.760 1.924 -15.273 1.00 79.81 127 PHE A C 1
ATOM 928 O O . PHE A 1 127 ? 1.862 1.797 -15.794 1.00 79.81 127 PHE A O 1
ATOM 935 N N . GLY A 1 128 ? 0.166 3.108 -15.092 1.00 68.94 128 GLY A N 1
ATOM 936 C CA . GLY A 1 128 ? 0.716 4.368 -15.598 1.00 68.94 128 GLY A CA 1
ATOM 937 C C . GLY A 1 128 ? 0.417 4.625 -17.082 1.00 68.94 128 GLY A C 1
ATOM 938 O O . GLY A 1 128 ? -0.437 3.973 -17.693 1.00 68.94 128 GLY A O 1
ATOM 939 N N . GLU A 1 129 ? 1.108 5.617 -17.647 1.00 66.25 129 GLU A N 1
ATOM 940 C CA . GLU A 1 129 ? 1.104 5.932 -19.081 1.00 66.25 129 GLU A CA 1
ATOM 941 C C . GLU A 1 129 ? 2.311 5.292 -19.802 1.00 66.25 129 GLU A C 1
ATOM 943 O O . GLU A 1 129 ? 3.303 4.906 -19.186 1.00 66.25 129 GLU A O 1
ATOM 948 N N . GLY A 1 130 ? 2.248 5.173 -21.131 1.00 82.56 130 GLY A N 1
ATOM 949 C CA . GLY A 1 130 ? 3.346 4.627 -21.939 1.00 82.56 130 GLY A CA 1
ATOM 950 C C . GLY A 1 130 ? 3.380 3.095 -21.986 1.00 82.56 130 GLY A C 1
ATOM 951 O O . GLY A 1 130 ? 2.351 2.455 -22.203 1.00 82.56 130 GLY A O 1
ATOM 952 N N . HIS A 1 131 ? 4.573 2.513 -21.840 1.00 88.06 131 HIS A N 1
ATOM 953 C CA . HIS A 1 131 ? 4.835 1.084 -22.075 1.00 88.06 131 HIS A CA 1
ATOM 954 C C . HIS A 1 131 ? 5.022 0.268 -20.784 1.00 88.06 131 HIS A C 1
ATO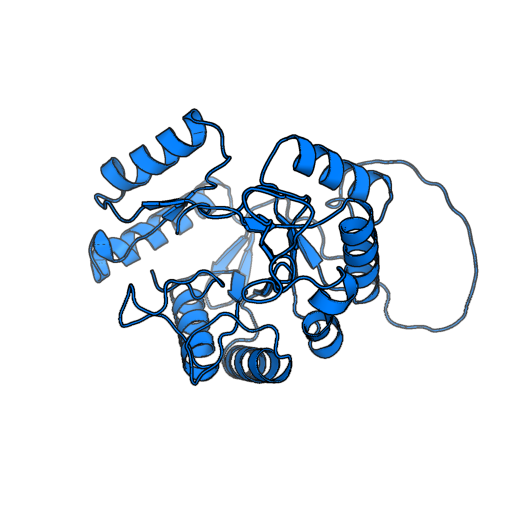M 956 O O . HIS A 1 131 ? 5.605 -0.816 -20.815 1.00 88.06 131 HIS A O 1
ATOM 962 N N . GLN A 1 132 ? 4.567 0.786 -19.641 1.00 89.75 132 GLN A N 1
ATOM 963 C CA . GLN A 1 132 ? 4.730 0.128 -18.346 1.00 89.75 132 GLN A CA 1
ATOM 964 C C . GLN A 1 132 ? 3.591 -0.859 -18.048 1.00 89.75 132 GLN A C 1
ATOM 966 O O . GLN A 1 132 ? 2.397 -0.566 -18.173 1.00 89.75 132 GLN A O 1
ATOM 971 N N . VAL A 1 133 ? 3.982 -2.051 -17.605 1.00 92.06 133 VAL A N 1
ATOM 972 C CA . VAL A 1 133 ? 3.102 -3.111 -17.120 1.00 92.06 133 VAL A CA 1
ATOM 973 C C . VAL A 1 133 ? 3.536 -3.466 -15.708 1.00 92.06 133 VAL A C 1
ATOM 975 O O . VAL A 1 133 ? 4.697 -3.785 -15.469 1.00 92.06 133 VAL A O 1
ATOM 978 N N . TYR A 1 134 ? 2.592 -3.469 -14.775 1.00 93.69 134 TYR A N 1
ATOM 979 C CA . TYR A 1 134 ? 2.808 -4.060 -13.467 1.00 93.69 134 TYR A CA 1
ATOM 980 C C . TYR A 1 134 ? 2.553 -5.568 -13.544 1.00 93.69 134 TYR A C 1
ATOM 982 O O . TYR A 1 134 ? 1.479 -6.008 -13.960 1.00 93.69 134 TYR A O 1
ATOM 990 N N . VAL A 1 135 ? 3.533 -6.371 -13.144 1.00 95.75 135 VAL A N 1
ATOM 991 C CA . VAL A 1 135 ? 3.535 -7.829 -13.257 1.00 95.75 135 VAL A CA 1
ATOM 992 C C . VAL A 1 135 ? 3.364 -8.462 -11.880 1.00 95.75 135 VAL A C 1
ATOM 994 O O . VAL A 1 135 ? 4.249 -8.402 -11.025 1.00 95.75 135 VAL A O 1
ATOM 997 N N . SER A 1 136 ? 2.246 -9.160 -11.692 1.00 96.25 136 SER A N 1
ATOM 998 C CA . SER A 1 136 ? 1.992 -10.026 -10.539 1.00 96.25 136 SER A CA 1
ATOM 999 C C . SER A 1 136 ? 1.225 -11.253 -11.020 1.00 96.25 136 SER A C 1
ATOM 1001 O O . SER A 1 136 ? -0.003 -11.281 -11.116 1.00 96.25 136 SER A O 1
ATOM 1003 N N . THR A 1 137 ? 1.980 -12.267 -11.445 1.00 97.19 137 THR A N 1
ATOM 1004 C CA . THR A 1 137 ? 1.389 -13.489 -12.006 1.00 97.19 137 THR A CA 1
ATOM 1005 C C . THR A 1 137 ? 0.637 -14.275 -10.925 1.00 97.19 137 THR A C 1
ATOM 1007 O O . THR A 1 137 ? 1.020 -14.217 -9.756 1.00 97.19 137 THR A O 1
ATOM 1010 N N . PRO A 1 138 ? -0.359 -15.110 -11.280 1.00 96.88 138 PRO A N 1
ATOM 1011 C CA . PRO A 1 138 ? -1.072 -15.923 -10.294 1.00 96.88 138 PRO A CA 1
ATOM 1012 C C . PRO A 1 138 ? -0.164 -16.787 -9.407 1.00 96.88 138 PRO A C 1
ATOM 1014 O O . PRO A 1 138 ? -0.482 -17.014 -8.245 1.00 96.88 138 PRO A O 1
ATOM 1017 N N . ASN A 1 139 ? 0.972 -17.263 -9.926 1.00 97.75 139 ASN A N 1
ATOM 1018 C CA . ASN A 1 139 ? 1.926 -18.044 -9.134 1.00 97.75 139 ASN A CA 1
ATOM 1019 C C . ASN A 1 139 ? 2.714 -17.167 -8.156 1.00 97.75 139 ASN A C 1
ATOM 1021 O O . ASN A 1 139 ? 2.862 -17.552 -7.003 1.00 97.75 139 ASN A O 1
ATOM 1025 N N . MET A 1 140 ? 3.136 -15.966 -8.574 1.00 98.19 140 MET A N 1
ATOM 1026 C CA . MET A 1 140 ? 3.766 -15.003 -7.662 1.00 98.19 140 MET A CA 1
ATOM 1027 C C . MET A 1 140 ? 2.827 -14.655 -6.505 1.00 98.19 140 MET A C 1
ATOM 1029 O O . MET A 1 140 ? 3.242 -14.705 -5.353 1.00 98.19 140 MET A O 1
ATOM 1033 N N . VAL A 1 141 ? 1.554 -14.377 -6.802 1.00 97.94 141 VAL A N 1
ATOM 1034 C CA . VAL A 1 141 ? 0.545 -14.057 -5.782 1.00 97.94 141 VAL A CA 1
ATOM 1035 C C . VAL A 1 141 ? 0.341 -15.226 -4.813 1.00 97.94 141 VAL A C 1
ATOM 1037 O O . VAL A 1 141 ? 0.276 -15.008 -3.605 1.00 97.94 141 VAL A O 1
ATOM 1040 N N . ARG A 1 142 ? 0.290 -16.473 -5.305 1.00 97.88 142 ARG A N 1
ATOM 1041 C CA . ARG A 1 142 ? 0.199 -17.669 -4.446 1.00 97.88 142 ARG A CA 1
ATOM 1042 C C . ARG A 1 142 ? 1.411 -17.824 -3.534 1.00 97.88 142 ARG A C 1
ATOM 1044 O O . ARG A 1 142 ? 1.240 -18.059 -2.337 1.00 97.88 142 ARG A O 1
ATOM 1051 N N . ASP A 1 143 ? 2.615 -17.676 -4.081 1.00 98.12 143 ASP A N 1
ATOM 1052 C CA . ASP A 1 143 ? 3.860 -17.769 -3.314 1.00 98.12 143 ASP A CA 1
ATOM 1053 C C . ASP A 1 143 ? 3.922 -16.678 -2.237 1.00 98.12 143 ASP A C 1
ATOM 1055 O O . ASP A 1 143 ? 4.250 -16.960 -1.081 1.00 98.12 143 ASP A O 1
ATOM 1059 N N . MET A 1 144 ? 3.526 -15.451 -2.588 1.00 98.25 144 MET A N 1
ATOM 1060 C CA . MET A 1 144 ? 3.439 -14.333 -1.653 1.00 98.25 144 MET A CA 1
ATOM 1061 C C . MET A 1 144 ? 2.405 -14.587 -0.556 1.00 98.25 144 MET A C 1
ATOM 1063 O O . MET A 1 144 ? 2.745 -14.494 0.621 1.00 98.25 144 MET A O 1
ATOM 1067 N N . ALA A 1 145 ? 1.172 -14.962 -0.910 1.00 97.56 145 ALA A N 1
ATOM 1068 C CA . ALA A 1 145 ? 0.102 -15.234 0.050 1.00 97.56 145 ALA A CA 1
ATOM 1069 C C . ALA A 1 145 ? 0.499 -16.344 1.032 1.00 97.56 145 ALA A C 1
ATOM 1071 O O . ALA A 1 145 ? 0.365 -16.186 2.248 1.00 97.56 145 ALA A O 1
ATOM 1072 N N . LYS A 1 146 ? 1.086 -17.432 0.516 1.00 97.50 146 LYS A N 1
ATOM 1073 C CA . LYS A 1 146 ? 1.631 -18.514 1.338 1.00 97.50 146 LYS A CA 1
ATOM 1074 C C . LYS A 1 146 ? 2.695 -18.000 2.306 1.00 97.50 146 LYS A C 1
ATOM 1076 O O . LYS A 1 146 ? 2.627 -18.304 3.498 1.00 97.50 146 LYS A O 1
ATOM 1081 N N . ARG A 1 147 ? 3.667 -17.222 1.817 1.00 97.69 147 ARG A N 1
ATOM 1082 C CA . ARG A 1 147 ? 4.768 -16.717 2.645 1.00 97.69 147 ARG A CA 1
ATOM 1083 C C . ARG A 1 147 ? 4.279 -15.749 3.720 1.00 97.69 147 ARG A C 1
ATOM 1085 O O . ARG A 1 147 ? 4.653 -15.891 4.880 1.00 97.69 147 ARG A O 1
ATOM 1092 N N . VAL A 1 148 ? 3.414 -14.808 3.356 1.00 96.75 148 VAL A N 1
ATOM 1093 C CA . VAL A 1 148 ? 2.796 -13.835 4.270 1.00 96.75 148 VAL A CA 1
ATOM 1094 C C . VAL A 1 148 ? 2.023 -14.550 5.382 1.00 96.75 148 VAL A C 1
ATOM 1096 O O . VAL A 1 148 ? 2.212 -14.245 6.562 1.00 96.75 148 VAL A O 1
ATOM 1099 N N . ARG A 1 149 ? 1.257 -15.591 5.031 1.00 94.00 149 ARG A N 1
ATOM 1100 C CA . ARG A 1 149 ? 0.566 -16.448 6.001 1.00 94.00 149 ARG A CA 1
ATOM 1101 C C . ARG A 1 149 ? 1.530 -17.169 6.947 1.00 94.00 149 ARG A C 1
ATOM 1103 O O . ARG A 1 149 ? 1.302 -17.176 8.154 1.00 94.00 149 ARG A O 1
ATOM 1110 N N . GLU A 1 150 ? 2.616 -17.755 6.438 1.00 95.25 150 GLU A N 1
ATOM 1111 C CA . GLU A 1 150 ? 3.649 -18.406 7.267 1.00 95.25 150 GLU A CA 1
ATOM 1112 C C . GLU A 1 150 ? 4.330 -17.435 8.245 1.00 95.25 150 GLU A C 1
ATOM 1114 O O . GLU A 1 150 ? 4.703 -17.828 9.354 1.00 95.25 150 GLU A O 1
ATOM 1119 N N . LEU A 1 151 ? 4.481 -16.170 7.847 1.00 94.88 151 LEU A N 1
ATOM 1120 C CA . LEU A 1 151 ? 5.045 -15.106 8.678 1.00 94.88 151 LEU A CA 1
ATOM 1121 C C . LEU A 1 151 ? 4.071 -14.604 9.756 1.00 94.88 151 LEU A C 1
ATOM 1123 O O . LEU A 1 151 ? 4.514 -13.950 10.702 1.00 94.88 151 LEU A O 1
ATOM 1127 N N . GLY A 1 152 ? 2.780 -14.938 9.648 1.00 93.25 152 GLY A N 1
ATOM 1128 C CA . GLY A 1 152 ? 1.727 -14.450 10.539 1.00 93.25 152 GLY A CA 1
ATOM 1129 C C . GLY A 1 152 ? 1.333 -12.993 10.280 1.00 93.25 152 GLY A C 1
ATOM 1130 O O . GLY A 1 152 ? 0.773 -12.360 11.171 1.00 93.25 152 GLY A O 1
ATOM 1131 N N . VAL A 1 153 ? 1.639 -12.471 9.090 1.00 95.06 153 VAL A N 1
ATOM 1132 C CA . VAL A 1 153 ? 1.262 -11.123 8.641 1.00 95.06 153 VAL A CA 1
ATOM 1133 C C . VAL A 1 153 ? -0.078 -11.211 7.910 1.00 95.06 153 VAL A C 1
ATOM 1135 O O . VAL A 1 153 ? -0.341 -12.185 7.202 1.00 95.06 153 VAL A O 1
ATOM 1138 N N . LYS A 1 154 ? -0.963 -10.226 8.090 1.00 92.44 154 LYS A N 1
ATOM 1139 C CA . LYS A 1 154 ? -2.277 -10.222 7.432 1.00 92.44 154 LYS A CA 1
ATOM 1140 C C . LYS A 1 154 ? -2.166 -9.602 6.027 1.00 92.44 154 LYS A C 1
ATOM 1142 O O . LYS A 1 154 ? -1.800 -8.435 5.926 1.00 92.44 154 LYS A O 1
ATOM 1147 N N . PRO A 1 155 ? -2.521 -10.324 4.948 1.00 94.31 155 PRO A N 1
ATOM 1148 C CA . PRO A 1 155 ? -2.521 -9.729 3.619 1.00 94.31 155 PRO A CA 1
ATOM 1149 C C . PRO A 1 155 ? -3.711 -8.774 3.434 1.00 94.31 155 PRO A C 1
ATOM 1151 O O . PRO A 1 155 ? -4.847 -9.110 3.788 1.00 94.31 155 PRO A O 1
ATOM 1154 N N . GLU A 1 156 ? -3.452 -7.616 2.836 1.00 94.81 156 GLU A N 1
ATOM 1155 C CA . GLU A 1 156 ? -4.439 -6.788 2.142 1.00 94.81 156 GLU A CA 1
ATOM 1156 C C . GLU A 1 156 ? -4.402 -7.151 0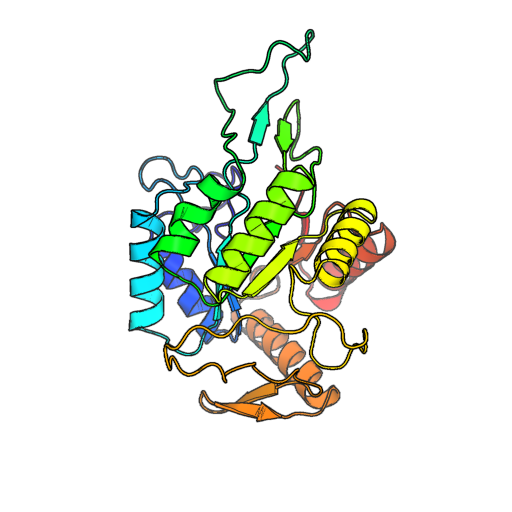.652 1.00 94.81 156 GLU A C 1
ATOM 1158 O O . GLU A 1 156 ? -3.383 -6.977 -0.009 1.00 94.81 156 GLU A O 1
ATOM 1163 N N . LEU A 1 157 ? -5.489 -7.716 0.124 1.00 91.81 157 LEU A N 1
ATOM 1164 C CA . LEU A 1 157 ? -5.560 -8.133 -1.278 1.00 91.81 157 LEU A CA 1
ATOM 1165 C C . LEU A 1 157 ? -5.994 -6.948 -2.147 1.00 91.81 157 LEU A C 1
ATOM 1167 O O . LEU A 1 157 ? -7.169 -6.571 -2.133 1.00 91.81 157 LEU A O 1
ATOM 1171 N N . GLU A 1 158 ? -5.064 -6.370 -2.906 1.00 88.94 158 GLU A N 1
ATOM 1172 C CA . GLU A 1 158 ? -5.353 -5.240 -3.789 1.00 88.94 158 GLU A CA 1
ATOM 1173 C C . GLU A 1 158 ? -5.966 -5.738 -5.108 1.00 88.94 158 GLU A C 1
ATOM 1175 O O . GLU A 1 158 ? -5.347 -6.437 -5.921 1.00 88.94 158 GLU A O 1
ATOM 1180 N N . ILE A 1 159 ? -7.240 -5.397 -5.303 1.00 83.75 159 ILE A N 1
ATOM 1181 C CA . ILE A 1 159 ? -8.067 -5.850 -6.421 1.00 83.75 159 ILE A CA 1
ATOM 1182 C C . ILE A 1 159 ? -8.328 -4.666 -7.346 1.00 83.75 159 ILE A C 1
ATOM 1184 O O . ILE A 1 159 ? -9.019 -3.709 -6.999 1.00 83.75 159 ILE A O 1
ATOM 1188 N N . PHE A 1 160 ? -7.803 -4.777 -8.561 1.00 81.12 160 PHE A N 1
ATOM 1189 C CA . PHE A 1 160 ? -7.898 -3.744 -9.586 1.00 81.12 160 PHE A CA 1
ATOM 1190 C C . PHE A 1 160 ? -8.850 -4.122 -10.723 1.00 81.12 160 PHE A C 1
ATOM 1192 O O . PHE A 1 160 ? -9.182 -3.273 -11.530 1.00 81.12 160 PHE A O 1
ATOM 1199 N N . ASP A 1 161 ? -9.284 -5.376 -10.818 1.00 79.06 161 ASP A N 1
ATOM 1200 C CA . ASP A 1 161 ? -10.252 -5.842 -11.815 1.00 79.06 161 ASP A CA 1
ATOM 1201 C C . ASP A 1 161 ? -11.012 -7.054 -11.248 1.00 79.06 161 ASP A C 1
ATOM 1203 O O . ASP A 1 161 ? -10.559 -7.728 -10.320 1.00 79.06 161 ASP A O 1
ATOM 1207 N N . THR A 1 162 ? -12.156 -7.377 -11.833 1.00 81.25 162 THR A N 1
ATOM 1208 C CA . THR A 1 162 ? -12.913 -8.615 -11.620 1.00 81.25 162 THR A CA 1
ATOM 1209 C C . THR A 1 162 ? -12.068 -9.884 -11.773 1.00 81.25 162 THR A C 1
ATOM 1211 O O . THR A 1 162 ? -12.255 -10.831 -11.009 1.00 81.25 162 THR A O 1
ATOM 1214 N N . GLY A 1 163 ? -11.085 -9.903 -12.681 1.00 80.50 163 GLY A N 1
ATOM 1215 C CA . GLY A 1 163 ? -10.129 -11.013 -12.786 1.00 80.50 163 GLY A CA 1
ATOM 1216 C C . GLY A 1 163 ? -9.263 -11.184 -11.529 1.00 80.50 163 GLY A C 1
ATOM 1217 O O . GLY A 1 163 ? -8.962 -12.306 -11.126 1.00 80.50 163 GLY A O 1
ATOM 1218 N N . HIS A 1 164 ? -8.922 -10.079 -10.860 1.00 89.81 164 HIS A N 1
ATOM 1219 C CA . HIS A 1 164 ? -8.143 -10.096 -9.619 1.00 89.81 164 HIS A CA 1
ATOM 1220 C C . HIS A 1 164 ? -9.009 -10.556 -8.443 1.00 89.81 164 HIS A C 1
ATOM 1222 O O . HIS A 1 164 ? -8.531 -11.279 -7.576 1.00 89.81 164 HIS A O 1
ATOM 1228 N N . LEU A 1 165 ? -10.302 -10.198 -8.440 1.00 83.19 165 LEU A N 1
ATOM 1229 C CA . LEU A 1 165 ? -11.268 -10.701 -7.459 1.00 83.19 165 LEU A CA 1
ATOM 1230 C C . LEU A 1 165 ? -11.422 -12.223 -7.557 1.00 83.19 165 LEU A C 1
ATOM 1232 O O . LEU A 1 165 ? -11.467 -12.904 -6.535 1.00 83.19 165 LEU A O 1
ATOM 1236 N N . TRP A 1 166 ? -11.469 -12.769 -8.776 1.00 88.94 166 TRP A N 1
ATOM 1237 C CA . TRP A 1 166 ? -11.471 -14.219 -8.968 1.00 88.94 166 TRP A CA 1
ATOM 1238 C C . TRP A 1 166 ? -10.218 -14.870 -8.367 1.00 88.94 166 TRP A C 1
ATOM 1240 O O . TRP A 1 166 ? -10.338 -15.867 -7.652 1.00 88.94 166 TRP A O 1
ATOM 1250 N N . LEU A 1 167 ? -9.032 -14.292 -8.596 1.00 90.88 167 LEU A N 1
ATOM 1251 C CA . LEU A 1 167 ? -7.794 -14.804 -8.007 1.00 90.88 167 LEU A CA 1
ATOM 1252 C C . LEU A 1 167 ? -7.824 -14.703 -6.477 1.00 90.88 167 LEU A C 1
ATOM 1254 O O . LEU A 1 167 ? -7.511 -15.681 -5.812 1.00 90.88 167 LEU A O 1
ATOM 1258 N N . ALA A 1 168 ? -8.262 -13.575 -5.916 1.00 89.25 168 ALA A N 1
ATOM 1259 C CA . ALA A 1 168 ? -8.398 -13.387 -4.473 1.00 89.25 168 ALA A CA 1
ATOM 1260 C C . ALA A 1 168 ? -9.313 -14.445 -3.830 1.00 89.25 168 ALA A C 1
ATOM 1262 O O . ALA A 1 168 ? -8.932 -15.052 -2.831 1.00 89.25 168 ALA A O 1
ATOM 1263 N N . ASN A 1 169 ? -10.472 -14.730 -4.434 1.00 85.06 169 ASN A N 1
ATOM 1264 C CA . ASN A 1 169 ? -11.361 -15.807 -3.981 1.00 85.06 169 ASN A CA 1
ATOM 1265 C C . ASN A 1 169 ? -10.688 -17.181 -4.098 1.00 85.06 169 ASN A C 1
ATOM 1267 O O . ASN A 1 169 ? -10.759 -17.985 -3.176 1.00 85.06 169 ASN A O 1
ATOM 1271 N N . THR A 1 170 ? -9.959 -17.418 -5.190 1.00 91.81 170 THR A N 1
ATOM 1272 C CA . THR A 1 170 ? -9.209 -18.666 -5.392 1.00 91.81 170 THR A CA 1
ATOM 1273 C C . THR A 1 170 ? -8.152 -18.874 -4.301 1.00 91.81 170 THR A C 1
ATOM 1275 O O . THR A 1 170 ? -7.984 -19.988 -3.822 1.00 91.81 170 THR A O 1
ATOM 1278 N N . LEU A 1 171 ? -7.461 -17.820 -3.848 1.00 93.19 171 LEU A N 1
ATOM 1279 C CA . LEU A 1 171 ? -6.498 -17.919 -2.740 1.00 93.19 171 LEU A CA 1
ATOM 1280 C C . LEU A 1 171 ? -7.165 -18.302 -1.411 1.00 93.19 171 LEU A C 1
ATOM 1282 O O . LEU A 1 171 ? -6.539 -18.976 -0.590 1.00 93.19 171 LEU A O 1
ATOM 1286 N N . VAL A 1 172 ? -8.408 -17.864 -1.186 1.00 88.88 172 VAL A N 1
ATOM 1287 C CA . VAL A 1 172 ? -9.208 -18.263 -0.018 1.00 88.88 172 VAL A CA 1
ATOM 1288 C C . VAL A 1 172 ? -9.604 -19.735 -0.134 1.00 88.88 172 VAL A C 1
ATOM 1290 O O . VAL A 1 172 ? -9.360 -20.497 0.801 1.00 88.88 172 VAL A O 1
ATOM 1293 N N . ASP A 1 173 ? -10.105 -20.161 -1.296 1.00 89.38 173 ASP A N 1
ATOM 1294 C CA . ASP A 1 173 ? -10.473 -21.558 -1.567 1.00 89.38 173 ASP A CA 1
ATOM 1295 C C . ASP A 1 173 ? -9.269 -22.514 -1.444 1.00 89.38 173 ASP A C 1
ATOM 1297 O O . ASP A 1 173 ? -9.390 -23.633 -0.948 1.00 89.38 173 ASP A O 1
ATOM 1301 N N . GLU A 1 174 ? -8.077 -22.064 -1.848 1.00 91.75 174 GLU A N 1
ATOM 1302 C CA . GLU A 1 174 ? -6.810 -22.794 -1.703 1.00 91.75 174 GLU A CA 1
ATOM 1303 C C . GLU A 1 174 ? -6.265 -22.782 -0.258 1.00 91.75 174 GLU A C 1
ATOM 1305 O O . GLU A 1 174 ? -5.250 -23.422 0.037 1.00 91.75 174 GLU A O 1
ATOM 1310 N N . GLY A 1 175 ? -6.905 -22.052 0.661 1.00 91.12 175 GLY A N 1
ATOM 1311 C CA . GLY A 1 175 ? -6.467 -21.902 2.049 1.00 91.12 175 GLY A CA 1
ATOM 1312 C C . GLY A 1 175 ? -5.142 -21.146 2.196 1.00 91.12 175 GLY A C 1
ATOM 1313 O O . GLY A 1 175 ? -4.439 -21.320 3.195 1.00 91.12 175 GLY A O 1
ATOM 1314 N N . LEU A 1 176 ? -4.764 -20.343 1.198 1.00 91.06 176 LEU A N 1
ATOM 1315 C CA . LEU A 1 176 ? -3.570 -19.492 1.218 1.00 91.06 176 LEU A CA 1
ATOM 1316 C C . LEU A 1 176 ? -3.832 -18.157 1.911 1.00 91.06 176 LEU A C 1
ATOM 1318 O O . LEU A 1 176 ? -2.916 -17.582 2.495 1.00 91.06 176 LEU A O 1
ATOM 1322 N N . VAL A 1 177 ? -5.081 -17.702 1.891 1.00 87.56 177 VAL A N 1
ATOM 1323 C CA . VAL A 1 177 ? -5.561 -16.562 2.667 1.00 87.56 177 VAL A CA 1
ATOM 1324 C C . VAL A 1 177 ? -6.630 -17.069 3.618 1.00 87.56 177 VAL A C 1
ATOM 1326 O O . VAL A 1 177 ? -7.556 -17.764 3.210 1.00 87.56 177 VAL A O 1
ATOM 1329 N N . ASP A 1 178 ? -6.491 -16.735 4.898 1.00 76.38 178 ASP A N 1
ATOM 1330 C CA . ASP A 1 178 ? -7.493 -17.124 5.880 1.00 76.38 178 ASP A CA 1
ATOM 1331 C C . ASP A 1 178 ? -8.813 -16.406 5.574 1.00 76.38 178 ASP A C 1
ATOM 1333 O O . ASP A 1 178 ? -8.876 -15.169 5.522 1.00 76.38 178 ASP A O 1
ATOM 1337 N N . ASP A 1 179 ? -9.867 -17.200 5.414 1.00 56.78 179 ASP A N 1
ATOM 1338 C CA . ASP A 1 179 ? -11.231 -16.717 5.266 1.00 56.78 179 ASP A CA 1
ATOM 1339 C C . ASP A 1 179 ? -11.604 -15.841 6.480 1.00 56.78 179 ASP A C 1
ATOM 1341 O O . ASP A 1 179 ? -11.254 -16.195 7.619 1.00 56.78 179 ASP A O 1
ATOM 1345 N N . PRO A 1 180 ? -12.278 -14.685 6.320 1.00 48.94 180 PRO A N 1
ATOM 1346 C CA . PRO A 1 180 ? -12.884 -14.007 7.456 1.00 48.94 180 PRO A CA 1
ATOM 1347 C C . PRO A 1 180 ? -13.691 -15.014 8.298 1.00 48.94 180 PRO A C 1
ATOM 1349 O O . PRO A 1 180 ? -14.570 -15.687 7.759 1.00 48.94 180 PRO A O 1
ATOM 1352 N N . PRO A 1 181 ? -13.439 -15.120 9.619 1.00 39.62 181 PRO A N 1
ATOM 1353 C CA . PRO A 1 181 ? -14.118 -16.091 10.472 1.00 39.62 181 PRO A CA 1
ATOM 1354 C C . PRO A 1 181 ? -15.639 -16.072 10.247 1.00 39.62 181 PRO A C 1
ATOM 1356 O O . PRO A 1 181 ? -16.277 -15.043 10.484 1.00 39.62 181 PRO A O 1
ATOM 1359 N N . GLY A 1 182 ? -16.204 -17.180 9.750 1.00 32.66 182 GLY A N 1
ATOM 1360 C CA . GLY A 1 182 ? -17.645 -17.332 9.502 1.00 32.66 182 GLY A CA 1
ATOM 1361 C C . GLY A 1 182 ? -18.049 -17.863 8.121 1.00 32.66 182 GLY A C 1
ATOM 1362 O O . GLY A 1 182 ? -19.210 -18.227 7.954 1.00 32.66 182 GLY A O 1
ATOM 1363 N N . SER A 1 183 ? -17.140 -17.962 7.154 1.00 33.22 183 SER A N 1
ATOM 1364 C CA . SER A 1 183 ? -17.404 -18.672 5.898 1.00 33.22 183 SER A CA 1
ATOM 1365 C C . SER A 1 183 ? -17.175 -20.164 6.113 1.00 33.22 183 SER A C 1
ATOM 1367 O O . SER A 1 183 ? -16.060 -20.623 6.359 1.00 33.22 183 SER A O 1
ATOM 1369 N N . SER A 1 184 ? -18.237 -20.953 6.098 1.00 27.78 184 SER A N 1
ATOM 1370 C CA . SER A 1 184 ? -18.102 -22.401 6.126 1.00 27.78 184 SER A CA 1
ATOM 1371 C C . SER A 1 184 ? -17.587 -22.890 4.769 1.00 27.78 184 SER A C 1
ATOM 1373 O O . SER A 1 184 ? -18.365 -22.957 3.820 1.00 27.78 184 SER A O 1
ATOM 1375 N N . CYS A 1 185 ? -16.325 -23.305 4.693 1.00 25.52 185 CYS A N 1
ATOM 1376 C CA . CYS A 1 185 ? -15.931 -24.383 3.793 1.00 25.52 185 CYS A CA 1
ATOM 1377 C C . CYS A 1 185 ? -15.329 -25.502 4.648 1.00 25.52 185 CYS A C 1
ATOM 1379 O O . CYS A 1 185 ? -14.304 -25.357 5.306 1.00 25.52 185 CYS A O 1
ATOM 1381 N N . SER A 1 186 ? -16.117 -26.567 4.724 1.00 27.86 186 SER A N 1
ATOM 1382 C CA . SER A 1 186 ? -15.942 -27.839 5.418 1.00 27.86 186 SER A CA 1
ATOM 1383 C C . SER A 1 186 ? -14.507 -28.354 5.561 1.00 27.86 186 SER A C 1
ATOM 1385 O O . SER A 1 186 ? -13.756 -28.417 4.592 1.00 27.86 186 SER A O 1
ATOM 1387 N N . ASP A 1 187 ? -14.226 -28.820 6.781 1.00 34.78 187 ASP A N 1
ATOM 1388 C CA . ASP A 1 187 ? -13.303 -29.893 7.164 1.00 34.78 187 ASP A CA 1
ATOM 1389 C C . ASP A 1 187 ? -12.648 -30.682 6.021 1.00 34.78 187 ASP A C 1
ATOM 1391 O O . ASP A 1 187 ? -13.317 -31.363 5.242 1.00 34.78 187 ASP A O 1
ATOM 1395 N N . GLY A 1 188 ? -11.314 -30.734 6.047 1.00 31.50 188 GLY A N 1
ATOM 1396 C CA . GLY A 1 188 ? -10.578 -31.800 5.380 1.00 31.50 188 GLY A CA 1
ATOM 1397 C C . GLY A 1 188 ? -9.110 -31.503 5.112 1.00 31.50 188 GLY A C 1
ATOM 1398 O O . GLY A 1 188 ? -8.754 -31.237 3.977 1.00 31.50 188 GLY A O 1
ATOM 1399 N N . LEU A 1 189 ? -8.243 -31.638 6.122 1.00 28.72 189 LEU A N 1
ATOM 1400 C CA . LEU A 1 189 ? -7.047 -32.484 5.991 1.00 28.72 189 LEU A CA 1
ATOM 1401 C C . LEU A 1 189 ? -6.413 -32.744 7.365 1.00 28.72 189 LEU A C 1
ATOM 1403 O O . LEU A 1 189 ? -5.931 -31.851 8.062 1.00 28.72 189 LEU A O 1
ATOM 1407 N N . THR A 1 190 ? -6.426 -34.011 7.748 1.00 28.83 190 THR A N 1
ATOM 1408 C CA . THR A 1 190 ? -5.869 -34.558 8.977 1.00 28.83 190 THR A CA 1
ATOM 1409 C C . THR A 1 190 ? -4.344 -34.710 8.916 1.00 28.83 190 THR A C 1
ATOM 1411 O O . THR A 1 190 ? -3.773 -35.238 7.968 1.00 28.83 190 THR A O 1
ATOM 1414 N N . THR A 1 191 ? -3.723 -34.312 10.031 1.00 31.02 191 THR A N 1
ATOM 1415 C CA . THR A 1 191 ? -2.514 -34.859 10.680 1.00 31.02 191 THR A CA 1
ATOM 1416 C C . THR A 1 191 ? -1.149 -34.806 9.979 1.00 31.02 191 THR A C 1
ATOM 1418 O O . THR A 1 191 ? -0.829 -35.611 9.109 1.00 31.02 191 THR A O 1
ATOM 1421 N N . ARG A 1 192 ? -0.236 -34.037 10.591 1.00 29.39 192 ARG A N 1
ATOM 1422 C CA . ARG A 1 192 ? 1.060 -34.580 11.032 1.00 29.39 192 ARG A CA 1
ATOM 1423 C C . ARG A 1 192 ? 1.520 -33.884 12.316 1.00 29.39 192 ARG A C 1
ATOM 1425 O O . ARG A 1 192 ? 1.677 -32.667 12.353 1.00 29.39 192 ARG A O 1
ATOM 1432 N N . GLU A 1 193 ? 1.668 -34.678 13.372 1.00 34.84 193 GLU A N 1
ATOM 1433 C CA . GLU A 1 193 ? 2.180 -34.268 14.678 1.00 34.84 193 GLU A CA 1
ATOM 1434 C C . GLU A 1 193 ? 3.670 -33.911 14.593 1.00 34.84 193 GLU A C 1
ATOM 1436 O O . GLU A 1 193 ? 4.470 -34.634 14.000 1.00 34.84 193 GLU A O 1
ATOM 1441 N N . GLY A 1 194 ? 4.034 -32.790 15.212 1.00 29.33 194 GLY A N 1
ATOM 1442 C CA . GLY A 1 194 ? 5.404 -32.316 15.367 1.00 29.33 194 GLY A CA 1
ATOM 1443 C C . GLY A 1 194 ? 5.457 -31.343 16.539 1.00 29.33 194 GLY A C 1
ATOM 1444 O O . GLY A 1 194 ? 4.992 -30.211 16.439 1.00 29.33 194 GLY A O 1
ATOM 1445 N N . ASN A 1 195 ? 5.950 -31.846 17.667 1.00 36.50 195 ASN A N 1
ATOM 1446 C CA . ASN A 1 195 ? 5.988 -31.209 18.977 1.00 36.50 195 ASN A CA 1
ATOM 1447 C C . ASN A 1 195 ? 6.788 -29.892 18.970 1.00 36.50 195 ASN A C 1
ATOM 1449 O O . ASN A 1 195 ? 7.950 -29.857 18.570 1.00 36.50 195 ASN A O 1
ATOM 1453 N N . GLY A 1 196 ? 6.159 -28.820 19.447 1.00 31.03 196 GLY A N 1
ATOM 1454 C CA . GLY A 1 196 ? 6.739 -27.487 19.554 1.00 31.03 196 GLY A CA 1
ATOM 1455 C C . GLY A 1 196 ? 5.663 -26.493 19.963 1.00 31.03 196 GLY A C 1
ATOM 1456 O O . GLY A 1 196 ? 5.091 -25.808 19.118 1.00 31.03 196 GLY A O 1
ATOM 1457 N N . GLN A 1 197 ? 5.348 -26.451 21.259 1.00 33.50 197 GLN A N 1
ATOM 1458 C CA . GLN A 1 197 ? 4.381 -25.525 21.852 1.00 33.50 197 GLN A CA 1
ATOM 1459 C C . GLN A 1 197 ? 4.845 -24.069 21.671 1.00 33.50 197 GLN A C 1
ATOM 1461 O O . GLN A 1 197 ? 5.490 -23.474 22.528 1.00 33.50 197 GLN A O 1
ATOM 1466 N N . ARG A 1 198 ? 4.498 -23.476 20.528 1.00 38.22 198 ARG A N 1
ATOM 1467 C CA . ARG A 1 198 ? 4.323 -22.032 20.382 1.00 38.22 198 ARG A CA 1
ATOM 1468 C C . ARG A 1 198 ? 2.826 -21.768 20.354 1.00 38.22 198 ARG A C 1
ATOM 1470 O O . ARG A 1 198 ? 2.113 -22.386 19.569 1.00 38.22 198 ARG A O 1
ATOM 1477 N N . SER A 1 199 ? 2.382 -20.904 21.266 1.00 37.69 199 SER A N 1
ATOM 1478 C CA . SER A 1 199 ? 1.017 -20.380 21.384 1.00 37.69 199 SER A CA 1
ATOM 1479 C C . SER A 1 199 ? 0.393 -20.162 19.999 1.00 37.69 199 SER A C 1
ATOM 1481 O O . SER A 1 199 ? 0.778 -19.247 19.275 1.00 37.69 199 SER A O 1
ATOM 1483 N N . ARG A 1 200 ? -0.519 -21.059 19.612 1.00 43.62 200 ARG A N 1
ATOM 1484 C CA . ARG A 1 200 ? -1.164 -21.114 18.290 1.00 43.62 200 ARG A CA 1
ATOM 1485 C C . ARG A 1 200 ? -2.520 -20.404 18.264 1.00 43.62 200 ARG A C 1
ATOM 1487 O O . ARG A 1 200 ? -3.315 -20.651 17.366 1.00 43.62 200 ARG A O 1
ATOM 1494 N N . ASP A 1 201 ? -2.795 -19.541 19.238 1.00 40.66 201 ASP A N 1
ATOM 1495 C CA . ASP A 1 201 ? -4.154 -19.055 19.468 1.00 40.66 201 ASP A CA 1
ATOM 1496 C C . ASP A 1 201 ? -4.206 -17.544 19.707 1.00 40.66 201 ASP A C 1
ATOM 1498 O O . ASP A 1 201 ? -4.428 -17.049 20.807 1.00 40.66 201 ASP A O 1
ATOM 1502 N N . LYS A 1 202 ? -3.972 -16.786 18.635 1.00 41.38 202 LYS A N 1
ATOM 1503 C CA . LYS A 1 202 ? -4.514 -15.430 18.491 1.00 41.38 202 LYS A CA 1
ATOM 1504 C C . LYS A 1 202 ? -5.060 -15.258 17.079 1.00 41.38 202 LYS A C 1
ATOM 1506 O O . LYS A 1 202 ? -4.641 -14.381 16.334 1.00 41.38 202 LYS A O 1
ATOM 1511 N N . ARG A 1 203 ? -6.006 -16.119 16.697 1.00 48.78 203 ARG A N 1
ATOM 1512 C CA . ARG A 1 203 ? -6.912 -15.779 15.597 1.00 48.78 203 AR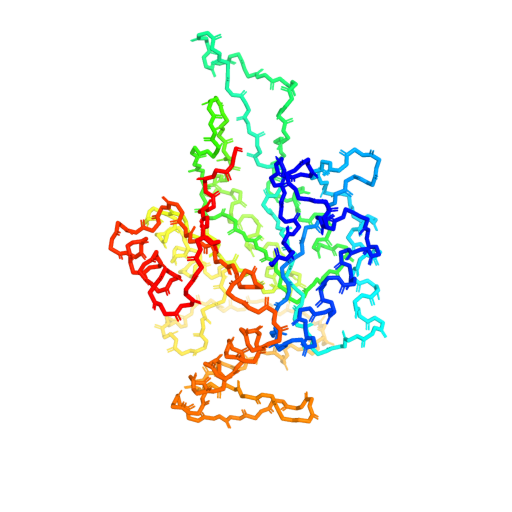G A CA 1
ATOM 1513 C C . ARG A 1 203 ? -7.758 -14.611 16.087 1.00 48.78 203 ARG A C 1
ATOM 1515 O O . ARG A 1 203 ? -8.549 -14.780 17.012 1.00 48.78 203 ARG A O 1
ATOM 1522 N N . LEU A 1 204 ? -7.530 -13.420 15.538 1.00 49.34 204 LEU A N 1
ATOM 1523 C CA . LEU A 1 204 ? -8.357 -12.263 15.859 1.00 49.34 204 LEU A CA 1
ATOM 1524 C C . LEU A 1 204 ? -9.774 -12.552 15.332 1.00 49.34 204 LEU A C 1
ATOM 1526 O O . LEU A 1 204 ? -9.927 -12.801 14.133 1.00 49.34 204 LEU A O 1
ATOM 1530 N N . PRO A 1 205 ? -10.801 -12.606 16.199 1.00 57.09 205 PRO A N 1
ATOM 1531 C CA . PRO A 1 205 ? -12.163 -12.884 15.766 1.00 57.09 205 PRO A CA 1
ATOM 1532 C C . PRO A 1 205 ? -12.632 -11.802 14.790 1.00 57.09 205 PRO A C 1
ATOM 1534 O O . PRO A 1 205 ? -12.299 -10.626 14.949 1.00 57.09 205 PRO A O 1
ATOM 1537 N N . ARG A 1 206 ? -13.416 -12.200 13.778 1.00 63.56 206 ARG A N 1
ATOM 1538 C CA . ARG A 1 206 ? -14.033 -11.258 12.841 1.00 63.56 206 ARG A CA 1
ATOM 1539 C C . ARG A 1 206 ? -14.837 -10.243 13.640 1.00 63.56 206 ARG A C 1
ATOM 1541 O O . ARG A 1 206 ? -15.736 -10.617 14.391 1.00 63.56 206 ARG A O 1
ATOM 1548 N N . LEU A 1 207 ? -14.548 -8.965 13.437 1.00 71.75 207 LEU A N 1
ATOM 1549 C CA . LEU A 1 207 ? -15.403 -7.904 13.941 1.00 71.75 207 LEU A CA 1
ATOM 1550 C C . LEU A 1 207 ? -16.707 -7.933 13.136 1.00 71.75 207 LEU A C 1
ATOM 1552 O O . LEU A 1 207 ? -16.725 -7.640 11.943 1.00 71.75 207 LEU A O 1
ATOM 1556 N N . THR A 1 208 ? -17.794 -8.357 13.777 1.00 79.81 208 THR A N 1
ATOM 1557 C CA . THR A 1 208 ? -19.152 -8.340 13.202 1.00 79.81 208 THR A CA 1
ATOM 1558 C C . THR A 1 208 ? -19.881 -7.028 13.477 1.00 79.81 208 THR A C 1
ATOM 1560 O O . THR A 1 208 ? -20.969 -6.798 12.959 1.00 79.81 208 THR A O 1
ATOM 1563 N N . THR A 1 209 ? -19.283 -6.172 14.300 1.00 83.62 209 THR A N 1
ATOM 1564 C CA . THR A 1 209 ? -19.759 -4.835 14.645 1.00 83.62 209 THR A CA 1
ATOM 1565 C C . THR A 1 209 ? -18.616 -3.848 14.449 1.00 83.62 209 THR A C 1
ATOM 1567 O O . THR A 1 209 ? -17.465 -4.209 14.722 1.00 83.62 209 THR A O 1
ATOM 1570 N N . PRO A 1 210 ? -18.896 -2.616 14.002 1.00 88.44 210 PRO A N 1
ATOM 1571 C CA . PRO A 1 210 ? -17.864 -1.599 13.903 1.00 88.44 210 PRO A CA 1
ATOM 1572 C C . PRO A 1 210 ? -17.275 -1.291 15.284 1.00 88.44 210 PRO A C 1
ATOM 1574 O O . PRO A 1 210 ? -17.912 -1.497 16.320 1.00 88.44 210 PRO A O 1
ATOM 1577 N N . MET A 1 211 ? -16.038 -0.803 15.283 1.00 87.88 211 MET A N 1
ATOM 1578 C CA . MET A 1 211 ? -15.316 -0.416 16.490 1.00 87.88 211 MET A CA 1
ATOM 1579 C C . MET A 1 211 ? -14.998 1.074 16.419 1.00 87.88 211 MET A C 1
ATOM 1581 O O . MET A 1 211 ? -14.492 1.545 15.402 1.00 87.88 211 MET A O 1
ATOM 1585 N N . VAL A 1 212 ? -15.250 1.803 17.502 1.00 88.25 212 VAL A N 1
ATOM 1586 C CA . VAL A 1 212 ? -14.885 3.220 17.647 1.00 88.25 212 VAL A CA 1
ATOM 1587 C C . VAL A 1 212 ? -13.810 3.372 18.715 1.00 88.25 212 VAL A C 1
ATOM 1589 O O . VAL A 1 212 ? -13.756 2.588 19.667 1.00 88.25 212 VAL A O 1
ATOM 1592 N N . ARG A 1 213 ? -12.926 4.361 18.545 1.00 83.88 213 ARG A N 1
ATOM 1593 C CA . ARG A 1 213 ? -11.824 4.633 19.474 1.00 83.88 213 ARG A CA 1
ATOM 1594 C C . ARG A 1 213 ? -12.174 5.795 20.403 1.00 83.88 213 ARG A C 1
ATOM 1596 O O . ARG A 1 213 ? -12.282 6.928 19.944 1.00 83.88 213 ARG A O 1
ATOM 1603 N N . ASP A 1 214 ? -12.248 5.512 21.703 1.00 82.00 214 ASP A N 1
ATOM 1604 C CA . ASP A 1 214 ? -12.460 6.498 22.768 1.00 82.00 214 ASP A CA 1
ATOM 1605 C C . ASP A 1 214 ? -11.323 6.429 23.790 1.00 82.00 214 ASP A C 1
ATOM 1607 O O . ASP A 1 214 ? -11.020 5.364 24.333 1.00 82.00 214 ASP A O 1
ATOM 1611 N N . GLY A 1 215 ? -10.665 7.563 24.051 1.00 77.88 215 GLY A N 1
ATOM 1612 C CA . GLY A 1 215 ? -9.547 7.624 25.003 1.00 77.88 215 GLY A CA 1
ATOM 1613 C C . GLY A 1 215 ? -8.432 6.619 24.685 1.00 77.88 215 GLY A C 1
ATOM 1614 O O . GLY A 1 215 ? -7.916 5.963 25.586 1.00 77.88 215 GLY A O 1
ATOM 1615 N N . GLY A 1 216 ? -8.134 6.428 23.394 1.00 75.12 216 GLY A N 1
ATOM 1616 C CA . GLY A 1 216 ? -7.144 5.464 22.899 1.00 75.12 216 GLY A CA 1
ATOM 1617 C C . GLY A 1 216 ? -7.646 4.021 22.781 1.00 75.12 216 GLY A C 1
ATOM 1618 O O . GLY A 1 216 ? -7.045 3.228 22.064 1.00 75.12 216 GLY A O 1
ATOM 1619 N N . ARG A 1 217 ? -8.786 3.663 23.384 1.00 78.12 217 ARG A N 1
ATOM 1620 C CA . ARG A 1 217 ? -9.279 2.278 23.423 1.00 78.12 217 ARG A CA 1
ATOM 1621 C C . ARG A 1 217 ? -10.390 2.042 22.406 1.00 78.12 217 ARG A C 1
ATOM 1623 O O . ARG A 1 217 ? -11.322 2.833 22.304 1.00 78.12 217 ARG A O 1
ATOM 1630 N N . LEU A 1 218 ? -10.310 0.926 21.682 1.00 82.69 218 LEU A N 1
ATOM 1631 C CA . LEU A 1 218 ? -11.379 0.478 20.790 1.00 82.69 218 LEU A CA 1
ATOM 1632 C C . LEU A 1 218 ? -12.518 -0.165 21.591 1.00 82.69 218 LEU A C 1
ATOM 1634 O O . LEU A 1 218 ? -12.272 -0.998 22.467 1.00 82.69 218 LEU A O 1
ATOM 1638 N N . ARG A 1 219 ? -13.761 0.176 21.249 1.00 91.06 219 ARG A N 1
ATOM 1639 C CA . ARG A 1 219 ? -14.976 -0.477 21.753 1.00 91.06 219 ARG A CA 1
ATOM 1640 C C . ARG A 1 219 ? -15.973 -0.743 20.620 1.00 91.06 219 ARG A C 1
ATOM 1642 O O . ARG A 1 219 ? -15.962 0.006 19.644 1.00 91.06 219 ARG A O 1
ATOM 1649 N N . PRO A 1 220 ? -16.841 -1.762 20.741 1.00 92.00 220 PRO A N 1
ATOM 1650 C CA . PRO A 1 220 ? -17.939 -1.963 19.801 1.00 92.00 220 PRO A CA 1
ATOM 1651 C C . PRO A 1 220 ? -18.869 -0.745 19.733 1.00 92.00 220 PRO A C 1
ATOM 1653 O O . PRO A 1 220 ? -19.081 -0.060 20.739 1.00 92.00 220 PRO A O 1
ATOM 1656 N N . ALA A 1 221 ? -19.428 -0.511 18.551 1.00 93.19 221 ALA A N 1
ATOM 1657 C CA . ALA A 1 221 ? -20.379 0.551 18.245 1.00 93.19 221 ALA A CA 1
ATOM 1658 C C . ALA A 1 221 ? -21.496 0.037 17.328 1.00 93.19 221 ALA A C 1
ATOM 1660 O O . ALA A 1 221 ? -21.394 -1.043 16.733 1.00 93.19 221 ALA A O 1
ATOM 1661 N N . THR A 1 222 ? -22.563 0.821 17.195 1.00 94.94 222 THR A N 1
ATOM 1662 C CA . THR A 1 222 ? -23.539 0.619 16.117 1.00 94.94 222 THR A CA 1
ATOM 1663 C C . THR A 1 222 ? -22.979 1.139 14.792 1.00 94.94 222 THR A C 1
ATOM 1665 O O . THR A 1 222 ? -22.013 1.902 14.761 1.00 94.94 222 THR A O 1
ATOM 1668 N N . TRP A 1 223 ? -23.586 0.729 13.675 1.00 92.00 223 TRP A N 1
ATOM 1669 C CA . TRP A 1 223 ? -23.246 1.289 12.364 1.00 92.00 223 TRP A CA 1
ATOM 1670 C C . TRP A 1 223 ? -23.509 2.790 12.292 1.00 92.00 223 TRP A C 1
ATOM 1672 O O . TRP A 1 223 ? -22.653 3.507 11.786 1.00 92.00 223 TRP A O 1
ATOM 1682 N N . ASP A 1 224 ? -24.623 3.259 12.855 1.00 95.06 224 ASP A N 1
ATOM 1683 C CA . ASP A 1 224 ? -24.951 4.687 12.890 1.00 95.06 224 ASP A CA 1
ATOM 1684 C C . ASP A 1 224 ? -23.870 5.478 13.631 1.00 95.06 224 ASP A C 1
ATOM 1686 O O . ASP A 1 224 ? -23.311 6.418 13.080 1.00 95.06 224 ASP A O 1
ATOM 1690 N N . GLU A 1 225 ? -23.472 5.026 14.824 1.00 94.19 225 GLU A N 1
ATOM 1691 C CA . GLU A 1 225 ? -22.416 5.680 15.600 1.00 94.19 225 GLU A CA 1
ATOM 1692 C C . GLU A 1 225 ? -21.072 5.685 14.859 1.00 94.19 225 GLU A C 1
ATOM 1694 O O . GLU A 1 225 ? -20.363 6.690 14.848 1.00 94.19 225 GLU A O 1
ATOM 1699 N N . ALA A 1 226 ? -20.700 4.566 14.234 1.00 91.75 226 ALA A N 1
ATOM 1700 C CA . ALA A 1 226 ? -19.443 4.467 13.503 1.00 91.75 226 ALA A CA 1
ATOM 1701 C C . ALA A 1 226 ? -19.410 5.394 12.278 1.00 91.75 226 ALA A C 1
ATOM 1703 O O . ALA A 1 226 ? -18.391 6.039 12.018 1.00 91.75 226 ALA A O 1
ATOM 1704 N N . LEU A 1 227 ? -20.524 5.480 11.546 1.00 92.38 227 LEU A N 1
ATOM 1705 C CA . LEU A 1 227 ? -20.673 6.372 10.399 1.00 92.38 227 LEU A CA 1
ATOM 1706 C C . LEU A 1 227 ? -20.704 7.840 10.832 1.00 92.38 227 LEU A C 1
ATOM 1708 O O . LEU A 1 227 ? -20.027 8.656 10.208 1.00 92.38 227 LEU A O 1
ATOM 1712 N N . ASP A 1 228 ? -21.402 8.165 11.922 1.00 94.19 228 ASP A N 1
ATOM 1713 C CA . ASP A 1 228 ? -21.409 9.507 12.507 1.00 94.19 228 ASP A CA 1
ATOM 1714 C C . ASP A 1 228 ? -20.001 9.916 12.941 1.00 94.19 228 ASP A C 1
ATOM 1716 O O . ASP A 1 228 ? -19.544 11.008 12.612 1.00 94.19 228 ASP A O 1
ATOM 1720 N N . ARG A 1 229 ? -19.248 9.015 13.581 1.00 89.94 229 ARG A N 1
ATOM 1721 C CA . ARG A 1 229 ? -17.873 9.295 14.007 1.00 89.94 229 ARG A CA 1
ATOM 1722 C C . ARG A 1 229 ? -16.931 9.533 12.829 1.00 89.94 229 ARG A C 1
ATOM 1724 O O . ARG A 1 229 ? -16.078 10.418 12.912 1.00 89.94 229 ARG A O 1
ATOM 1731 N N . ALA A 1 230 ? -17.080 8.766 11.747 1.00 89.50 230 ALA A N 1
ATOM 1732 C CA . ALA A 1 230 ? -16.332 8.980 10.511 1.00 89.50 230 ALA A CA 1
ATOM 1733 C C . ALA A 1 230 ? -16.696 10.330 9.870 1.00 89.50 230 ALA A C 1
ATOM 1735 O O . ALA A 1 230 ? -15.807 11.106 9.519 1.00 89.50 230 ALA A O 1
ATOM 1736 N N . ALA A 1 231 ? -17.993 10.645 9.788 1.00 91.56 231 ALA A N 1
ATOM 1737 C CA . ALA A 1 231 ? -18.481 11.915 9.264 1.00 91.56 231 ALA A CA 1
ATOM 1738 C C . ALA A 1 231 ? -17.987 13.110 10.096 1.00 91.56 231 ALA A C 1
ATOM 1740 O O . ALA A 1 231 ? -17.545 14.106 9.527 1.00 91.56 231 ALA A O 1
ATOM 1741 N N . ASP A 1 232 ? -17.997 13.005 11.424 1.00 92.06 232 ASP A N 1
ATOM 1742 C CA . ASP A 1 232 ? -17.477 14.030 12.331 1.00 92.06 232 ASP A CA 1
ATOM 1743 C C . ASP A 1 232 ? -15.964 14.200 12.204 1.00 92.06 232 ASP A C 1
ATOM 1745 O O . ASP A 1 232 ? -15.470 15.324 12.252 1.00 92.06 232 ASP A O 1
ATOM 1749 N N . GLY A 1 233 ? -15.222 13.111 11.977 1.00 88.38 233 GLY A N 1
ATOM 1750 C CA . GLY A 1 233 ? -13.800 13.177 11.640 1.00 88.38 233 GLY A CA 1
ATOM 1751 C C . GLY A 1 233 ? -13.557 13.976 10.358 1.00 88.38 233 GLY A C 1
ATOM 1752 O O . GLY A 1 233 ? -12.732 14.890 10.345 1.00 88.38 233 GLY A O 1
ATOM 1753 N N . PHE A 1 234 ? -14.327 13.701 9.300 1.00 89.12 234 PHE A N 1
ATOM 1754 C CA . PHE A 1 234 ? -14.244 14.461 8.050 1.00 89.12 234 PHE A CA 1
ATOM 1755 C C . PHE A 1 234 ? -14.609 15.935 8.250 1.00 89.12 234 PHE A C 1
ATOM 1757 O O . PHE A 1 234 ? -13.874 16.805 7.787 1.00 89.12 234 PHE A O 1
ATOM 1764 N N . ARG A 1 235 ? -15.685 16.235 8.991 1.00 91.12 235 ARG A N 1
ATOM 1765 C CA . ARG A 1 235 ? -16.073 17.615 9.334 1.00 91.12 235 ARG A CA 1
ATOM 1766 C C . ARG A 1 235 ? -14.980 18.335 10.113 1.00 91.12 235 ARG A C 1
ATOM 1768 O O . ARG A 1 235 ? -14.639 19.452 9.759 1.00 91.12 235 ARG A O 1
ATOM 1775 N N . ALA A 1 236 ? -14.370 17.689 11.104 1.00 88.88 236 ALA A N 1
ATOM 1776 C CA . ALA A 1 236 ? -13.298 18.294 11.889 1.00 88.88 236 ALA A CA 1
ATOM 1777 C C . ALA A 1 236 ? -12.071 18.651 11.031 1.00 88.88 236 ALA A C 1
ATOM 1779 O O . ALA A 1 236 ? -11.452 19.693 11.253 1.00 88.88 236 ALA A O 1
ATOM 1780 N N . VAL A 1 237 ? -11.724 17.817 10.043 1.00 85.94 237 VAL A N 1
ATOM 1781 C CA . VAL A 1 237 ? -10.668 18.133 9.065 1.00 85.94 237 VAL A CA 1
ATOM 1782 C C . VAL A 1 237 ? -11.068 19.338 8.210 1.00 85.94 237 VAL A C 1
ATOM 1784 O O . VAL A 1 237 ? -10.260 20.252 8.047 1.00 85.94 237 VAL A O 1
ATOM 1787 N N . LEU A 1 238 ? -12.310 19.374 7.717 1.00 88.44 238 LEU A N 1
ATOM 1788 C CA . LEU A 1 238 ? -12.838 20.490 6.926 1.00 88.44 238 LEU A CA 1
ATOM 1789 C C . LEU A 1 238 ? -12.875 21.806 7.712 1.00 88.44 238 LEU A C 1
ATOM 1791 O O . LEU A 1 238 ? -12.459 22.835 7.189 1.00 88.44 238 LEU A O 1
ATOM 1795 N N . ASP A 1 239 ? -13.307 21.782 8.970 1.00 90.81 239 ASP A N 1
ATOM 1796 C CA . ASP A 1 239 ? -13.385 22.970 9.825 1.00 90.81 239 ASP A CA 1
ATOM 1797 C C . ASP A 1 239 ? -11.995 23.547 10.125 1.00 90.81 239 ASP A C 1
ATOM 1799 O O . ASP A 1 239 ? -11.821 24.763 10.210 1.00 90.81 239 ASP A O 1
ATOM 1803 N N . ARG A 1 240 ? -10.987 22.680 10.286 1.00 90.69 240 ARG A N 1
ATOM 1804 C CA . ARG A 1 240 ? -9.613 23.091 10.618 1.00 90.69 240 ARG A CA 1
ATOM 1805 C C . ARG A 1 240 ? -8.797 23.524 9.408 1.00 90.69 240 ARG A C 1
ATOM 1807 O O . ARG A 1 240 ? -7.979 24.433 9.529 1.00 90.69 240 ARG A O 1
ATOM 1814 N N . HIS A 1 241 ? -8.966 22.848 8.276 1.00 87.56 241 HIS A N 1
ATOM 1815 C CA . HIS A 1 241 ? -8.061 22.963 7.129 1.00 87.56 241 HIS A CA 1
ATOM 1816 C C . HIS A 1 241 ? -8.762 23.396 5.837 1.00 87.56 241 HIS A C 1
ATOM 1818 O O . HIS A 1 241 ? -8.100 23.597 4.820 1.00 87.56 241 HIS A O 1
ATOM 1824 N N . GLY A 1 242 ? -10.085 23.560 5.865 1.00 90.56 242 GLY A N 1
ATOM 1825 C CA . GLY A 1 242 ? -10.898 23.810 4.683 1.00 90.56 242 GLY A CA 1
ATOM 1826 C C . GLY A 1 242 ? -11.028 22.582 3.767 1.00 90.56 242 GLY A C 1
ATOM 1827 O O . GLY A 1 242 ? -10.443 21.526 4.032 1.00 90.56 242 GLY A O 1
ATOM 1828 N N . PRO A 1 243 ? -11.775 22.714 2.654 1.00 89.12 243 PRO A N 1
ATOM 1829 C CA . PRO A 1 243 ? -11.967 21.643 1.671 1.00 89.12 243 PRO A CA 1
ATOM 1830 C C . PRO A 1 243 ? -10.668 21.075 1.091 1.00 89.12 243 PRO A C 1
ATOM 1832 O O . PRO A 1 243 ? -10.591 19.882 0.798 1.00 89.12 243 PRO A O 1
ATOM 1835 N N . ASP A 1 244 ? -9.627 21.897 0.966 1.00 84.94 244 ASP A N 1
ATOM 1836 C CA . ASP A 1 244 ? -8.341 21.473 0.403 1.00 84.94 244 ASP A CA 1
ATOM 1837 C C . ASP A 1 244 ? -7.534 20.570 1.353 1.00 84.94 244 ASP A C 1
ATOM 1839 O O . ASP A 1 244 ? -6.633 19.850 0.918 1.00 84.94 244 ASP A O 1
ATOM 1843 N N . GLY A 1 245 ? -7.888 20.533 2.644 1.00 80.62 245 GLY A N 1
ATOM 1844 C CA . GLY A 1 245 ? -7.309 19.600 3.613 1.00 80.62 245 GLY A CA 1
ATOM 1845 C C . GLY A 1 245 ? -7.693 18.138 3.358 1.00 80.62 245 GLY A C 1
ATOM 1846 O O . GLY A 1 245 ? -6.953 17.226 3.741 1.00 80.62 245 GLY A O 1
ATOM 1847 N N . PHE A 1 246 ? -8.810 17.904 2.664 1.00 82.38 246 PHE A N 1
ATOM 1848 C CA . PHE A 1 246 ? -9.317 16.577 2.336 1.00 82.38 246 PHE A CA 1
ATOM 1849 C C . PHE A 1 246 ? -8.902 16.165 0.919 1.00 82.38 246 PHE A C 1
ATOM 1851 O O . PHE A 1 246 ? -8.943 16.970 -0.009 1.00 82.38 246 PHE A O 1
ATOM 1858 N N . GLY A 1 247 ? -8.517 14.900 0.748 1.00 82.75 247 GLY A N 1
ATOM 1859 C CA . GLY A 1 247 ? -8.240 14.305 -0.556 1.00 82.75 247 GLY A CA 1
ATOM 1860 C C . GLY A 1 247 ? -8.763 12.876 -0.619 1.00 82.75 247 GLY A C 1
ATOM 1861 O O . GLY A 1 247 ? -8.879 12.221 0.415 1.00 82.75 247 GLY A O 1
ATOM 1862 N N . MET A 1 248 ? -9.099 12.393 -1.813 1.00 81.56 248 MET A N 1
ATOM 1863 C CA . MET A 1 248 ? -9.548 11.013 -2.001 1.00 81.56 248 MET A CA 1
ATOM 1864 C C . MET A 1 248 ? -8.878 10.369 -3.207 1.00 81.56 248 MET A C 1
ATOM 1866 O O . MET A 1 248 ? -8.850 10.950 -4.288 1.00 81.56 248 MET A O 1
ATOM 1870 N N . PHE A 1 249 ? -8.407 9.138 -3.031 1.00 77.31 249 PHE A N 1
ATOM 1871 C CA . PHE A 1 249 ? -7.959 8.288 -4.126 1.00 77.31 249 PHE A CA 1
ATOM 1872 C C . PHE A 1 249 ? -9.054 7.271 -4.436 1.00 77.31 249 PHE A C 1
ATOM 1874 O O . PHE A 1 249 ? -9.456 6.498 -3.568 1.00 77.31 249 PHE A O 1
ATOM 1881 N N . SER A 1 250 ? -9.576 7.298 -5.659 1.00 77.19 250 SER A N 1
ATOM 1882 C CA . SER A 1 250 ? -10.483 6.264 -6.158 1.00 77.19 250 SER A CA 1
ATOM 1883 C C . SER A 1 250 ? -9.716 5.230 -6.977 1.00 77.19 250 SER A C 1
ATOM 1885 O O . SER A 1 250 ? -8.682 5.526 -7.570 1.00 77.19 250 SER A O 1
ATOM 1887 N N . CYS A 1 251 ? -10.209 3.999 -7.058 1.00 72.31 251 CYS A N 1
ATOM 1888 C CA . CYS A 1 251 ? -9.580 3.029 -7.942 1.00 72.31 251 CYS A CA 1
ATOM 1889 C C . CYS A 1 251 ? -9.875 3.419 -9.396 1.00 72.31 251 CYS A C 1
ATOM 1891 O O . CYS A 1 251 ? -11.030 3.484 -9.819 1.00 72.31 251 CYS A O 1
ATOM 1893 N N . SER A 1 252 ? -8.825 3.628 -10.191 1.00 61.38 252 SER A N 1
ATOM 1894 C CA . SER A 1 252 ? -8.923 3.920 -11.632 1.00 61.38 252 SER A CA 1
ATOM 1895 C C . SER A 1 252 ? -9.641 2.842 -12.439 1.00 61.38 252 SER A C 1
ATOM 1897 O O . SER A 1 252 ? -9.983 3.054 -13.599 1.00 61.38 252 SER A O 1
ATOM 1899 N N . LYS A 1 253 ? -9.868 1.690 -11.814 1.00 61.72 253 LYS A N 1
ATOM 1900 C CA . LYS A 1 253 ? -10.537 0.528 -12.383 1.00 61.72 253 LYS A CA 1
ATOM 1901 C C . LYS A 1 253 ? -11.764 0.097 -11.582 1.00 61.72 253 LYS A C 1
ATOM 1903 O O . LYS A 1 253 ? -12.337 -0.959 -11.835 1.00 61.72 253 LYS A O 1
ATOM 1908 N N . ALA A 1 254 ? -12.208 0.927 -10.636 1.00 68.25 254 ALA A N 1
ATOM 1909 C CA . ALA A 1 254 ? -13.579 0.845 -10.160 1.00 68.25 254 ALA A CA 1
ATOM 1910 C C . ALA A 1 254 ? -14.540 1.145 -11.319 1.00 68.25 254 ALA A C 1
ATOM 1912 O O . ALA A 1 254 ? -14.181 1.821 -12.288 1.00 68.25 254 ALA A O 1
ATOM 1913 N N . THR A 1 255 ? -15.781 0.670 -11.212 1.00 76.44 255 THR A N 1
ATOM 1914 C CA . THR A 1 255 ? -16.798 0.963 -12.225 1.00 76.44 255 THR A CA 1
ATOM 1915 C C . THR A 1 255 ? -16.978 2.474 -12.398 1.00 76.44 255 THR A C 1
ATOM 1917 O O . THR A 1 255 ? -16.712 3.264 -11.483 1.00 76.44 255 THR A O 1
ATOM 1920 N N . ASN A 1 256 ? -17.450 2.895 -13.573 1.00 76.94 256 ASN A N 1
ATOM 1921 C CA . ASN A 1 256 ? -17.721 4.308 -13.840 1.00 76.94 256 ASN A CA 1
ATOM 1922 C C . ASN A 1 256 ? -18.677 4.901 -12.798 1.00 76.94 256 ASN A C 1
ATOM 1924 O O . ASN A 1 256 ? -18.519 6.051 -12.402 1.00 76.94 256 ASN A O 1
ATOM 1928 N N . GLU A 1 257 ? -19.629 4.110 -12.307 1.00 81.50 257 GLU A N 1
ATOM 1929 C CA . GLU A 1 257 ? -20.573 4.482 -11.258 1.00 81.50 257 GLU A CA 1
ATOM 1930 C C . GLU A 1 257 ? -19.871 4.746 -9.922 1.00 81.50 257 GLU A C 1
ATOM 1932 O O . GLU A 1 257 ? -20.169 5.742 -9.262 1.00 81.50 257 GLU A O 1
ATOM 1937 N N . MET A 1 258 ? -18.913 3.898 -9.537 1.00 78.38 258 MET A N 1
ATOM 1938 C CA . MET A 1 258 ? -18.127 4.081 -8.314 1.00 78.38 258 MET A CA 1
ATOM 1939 C C . MET A 1 258 ? -17.229 5.314 -8.413 1.00 78.38 258 MET A C 1
ATOM 1941 O O . MET A 1 258 ? -17.214 6.138 -7.499 1.00 78.38 258 MET A O 1
ATOM 1945 N N . ASN A 1 259 ? -16.551 5.493 -9.548 1.00 82.25 259 ASN A N 1
ATOM 1946 C CA . ASN A 1 259 ? -15.737 6.678 -9.819 1.00 82.25 259 ASN A CA 1
ATOM 1947 C C . ASN A 1 259 ? -16.585 7.963 -9.879 1.00 82.25 259 ASN A C 1
ATOM 1949 O O . ASN A 1 259 ? -16.172 9.019 -9.395 1.00 82.25 259 ASN A O 1
ATOM 1953 N N . TYR A 1 260 ? -17.805 7.881 -10.410 1.00 84.69 260 TYR A N 1
ATOM 1954 C CA . TYR A 1 260 ? -18.759 8.986 -10.402 1.00 84.69 260 TYR A CA 1
ATOM 1955 C C . TYR A 1 260 ? -19.223 9.326 -8.982 1.00 84.69 260 TYR A C 1
ATOM 1957 O O . TYR A 1 260 ? -19.222 10.498 -8.608 1.00 84.69 260 TYR A O 1
ATOM 1965 N N . ALA A 1 261 ? -19.592 8.327 -8.174 1.00 88.38 261 ALA A N 1
ATOM 1966 C CA . ALA A 1 261 ? -20.008 8.528 -6.786 1.00 88.38 261 ALA A CA 1
ATOM 1967 C C . ALA A 1 261 ? -18.883 9.157 -5.952 1.00 88.38 261 ALA A C 1
ATOM 1969 O O . ALA A 1 261 ? -19.117 10.119 -5.222 1.00 88.38 261 ALA A O 1
ATOM 1970 N N . ALA A 1 262 ? -17.659 8.673 -6.147 1.00 87.25 262 ALA A N 1
ATOM 1971 C CA . ALA A 1 262 ? -16.432 9.212 -5.589 1.00 87.25 262 ALA A CA 1
ATOM 1972 C C . ALA A 1 262 ? -16.231 10.703 -5.934 1.00 87.25 262 ALA A C 1
ATOM 1974 O O . ALA A 1 262 ? -16.099 11.544 -5.040 1.00 87.25 262 ALA A O 1
ATOM 1975 N N . GLN A 1 263 ? -16.281 11.059 -7.223 1.00 86.69 263 GLN A N 1
ATOM 1976 C CA . GLN A 1 263 ? -16.173 12.457 -7.663 1.00 86.69 263 GLN A CA 1
ATOM 1977 C C . GLN A 1 263 ? -17.312 13.325 -7.135 1.00 86.69 263 GLN A C 1
ATOM 1979 O O . GLN A 1 263 ? -17.084 14.466 -6.733 1.00 86.69 263 GLN A O 1
ATOM 1984 N N . LYS A 1 264 ? -18.541 12.801 -7.128 1.00 91.81 264 LYS A N 1
ATOM 1985 C CA . LYS A 1 264 ? -19.707 13.517 -6.616 1.00 91.81 264 LYS A CA 1
ATOM 1986 C C . LYS A 1 264 ? -19.549 13.802 -5.128 1.00 91.81 264 LYS A C 1
ATOM 1988 O O . LYS A 1 264 ? -19.776 14.936 -4.720 1.00 91.81 264 LYS A O 1
ATOM 1993 N N . PHE A 1 265 ? -19.124 12.826 -4.333 1.00 91.75 265 PHE A N 1
ATOM 1994 C CA . PHE A 1 265 ? -18.869 13.015 -2.908 1.00 91.75 265 PHE A CA 1
ATOM 1995 C C . PHE A 1 265 ? -17.832 14.121 -2.669 1.00 91.75 265 PHE A C 1
ATOM 1997 O O . PHE A 1 265 ? -18.129 15.096 -1.981 1.00 91.75 265 PHE A O 1
ATOM 2004 N N . ILE A 1 266 ? -16.671 14.047 -3.325 1.00 91.69 266 ILE A N 1
ATOM 2005 C CA . ILE A 1 266 ? -15.617 15.057 -3.162 1.00 91.69 266 ILE A CA 1
ATOM 2006 C C . ILE A 1 266 ? -16.069 16.456 -3.586 1.00 91.69 266 ILE A C 1
ATOM 2008 O O . ILE A 1 266 ? -15.918 17.419 -2.836 1.00 91.69 266 ILE A O 1
ATOM 2012 N N . ARG A 1 267 ? -16.684 16.587 -4.760 1.00 92.25 267 ARG A N 1
ATOM 2013 C CA . ARG A 1 267 ? -17.024 17.913 -5.289 1.00 92.25 267 ARG A CA 1
ATOM 2014 C C . ARG A 1 267 ? -18.238 18.539 -4.621 1.00 92.25 267 ARG A C 1
ATOM 2016 O O . ARG A 1 267 ? -18.308 19.758 -4.526 1.00 92.25 267 ARG A O 1
ATOM 2023 N N . THR A 1 268 ? -19.207 17.730 -4.192 1.00 93.31 268 THR A N 1
ATOM 2024 C CA . THR A 1 268 ? -20.495 18.245 -3.694 1.00 93.31 268 THR A CA 1
ATOM 2025 C C . THR A 1 268 ? -20.624 18.216 -2.178 1.00 93.31 268 THR A C 1
ATOM 2027 O O . THR A 1 268 ? -21.254 19.111 -1.628 1.00 93.31 268 THR A O 1
ATOM 2030 N N . VAL A 1 269 ? -20.041 17.219 -1.504 1.00 92.12 269 VAL A N 1
ATOM 2031 C CA . VAL A 1 269 ? -20.137 17.075 -0.042 1.00 92.12 269 VAL A CA 1
ATOM 2032 C C . VAL A 1 269 ? -18.929 17.705 0.638 1.00 92.12 269 VAL A C 1
ATOM 2034 O O . VAL A 1 269 ? -19.095 18.483 1.570 1.00 92.12 269 VAL A O 1
ATOM 2037 N N . ILE A 1 270 ? -17.723 17.399 0.156 1.00 93.56 270 ILE A N 1
ATOM 2038 C CA . ILE A 1 270 ? -16.474 17.944 0.713 1.00 93.56 270 ILE A CA 1
ATOM 2039 C C . ILE A 1 270 ? -16.212 19.366 0.189 1.00 93.56 270 ILE A C 1
ATOM 2041 O O . ILE A 1 270 ? -15.659 20.195 0.906 1.00 93.56 270 ILE A O 1
ATOM 2045 N N . GLY A 1 271 ? -16.637 19.671 -1.043 1.00 91.31 271 GLY A N 1
ATOM 2046 C CA . GLY A 1 271 ? -16.409 20.973 -1.680 1.00 91.31 271 GLY A CA 1
ATOM 2047 C C . GLY A 1 271 ? -14.988 21.140 -2.223 1.00 91.31 271 GLY A C 1
ATOM 2048 O O . GLY A 1 271 ? -14.514 22.263 -2.363 1.00 91.31 271 GLY A O 1
ATOM 2049 N N . SER A 1 272 ? -14.305 20.029 -2.510 1.00 88.88 272 SER A N 1
ATOM 2050 C CA . SER A 1 272 ? -12.929 20.003 -3.007 1.00 88.88 272 SER A CA 1
ATOM 2051 C C . SER A 1 272 ? -12.856 19.426 -4.420 1.00 88.88 272 SER A C 1
ATOM 205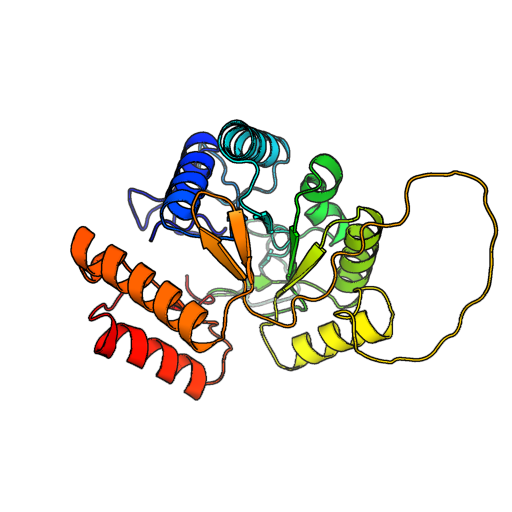3 O O . SER A 1 272 ? -13.770 18.741 -4.880 1.00 88.88 272 SER A O 1
ATOM 2055 N N . ASN A 1 273 ? -11.748 19.679 -5.114 1.00 87.50 273 ASN A N 1
ATOM 2056 C CA . ASN A 1 273 ? -11.387 18.980 -6.350 1.00 87.50 273 ASN A CA 1
ATOM 2057 C C . ASN A 1 273 ? -10.214 18.011 -6.158 1.00 87.50 273 ASN A C 1
ATOM 2059 O O . ASN A 1 273 ? -9.770 17.416 -7.138 1.00 87.50 273 ASN A O 1
ATOM 2063 N N . ASN A 1 274 ? -9.751 17.823 -4.917 1.00 83.88 274 ASN A N 1
ATOM 2064 C CA . ASN A 1 274 ? -8.658 16.923 -4.552 1.00 83.88 274 ASN A CA 1
ATOM 2065 C C . ASN A 1 274 ? -9.116 15.460 -4.595 1.00 83.88 274 ASN A C 1
ATOM 2067 O O . ASN A 1 274 ? -9.205 14.769 -3.582 1.00 83.88 274 ASN A O 1
ATOM 2071 N N . ILE A 1 275 ? -9.454 14.990 -5.788 1.00 82.69 275 ILE A N 1
ATOM 2072 C CA . ILE A 1 275 ? -9.713 13.590 -6.069 1.00 82.69 275 ILE A CA 1
ATOM 2073 C C . ILE A 1 275 ? -8.795 13.136 -7.187 1.00 82.69 275 ILE A C 1
ATOM 2075 O O . ILE A 1 275 ? -8.733 13.772 -8.239 1.00 82.69 275 ILE A O 1
ATOM 2079 N N . ASP A 1 276 ? -8.131 12.014 -6.960 1.00 73.62 276 ASP A N 1
ATOM 2080 C CA . ASP A 1 276 ? -7.323 11.353 -7.973 1.00 73.62 276 ASP A CA 1
ATOM 2081 C C . ASP A 1 276 ? -7.673 9.866 -8.046 1.00 73.62 276 ASP A C 1
ATOM 2083 O O . ASP A 1 276 ? -8.501 9.364 -7.278 1.00 73.62 276 ASP A O 1
ATOM 2087 N N . SER A 1 277 ? -7.075 9.156 -8.995 1.00 66.56 277 SER A N 1
ATOM 2088 C CA . SER A 1 277 ? -7.232 7.718 -9.131 1.00 66.56 277 SER A CA 1
ATOM 2089 C C . SER A 1 277 ? -5.900 6.990 -9.178 1.00 66.56 277 SER A C 1
ATOM 2091 O O . SER A 1 277 ? -4.956 7.516 -9.749 1.00 66.56 277 SER A O 1
ATOM 2093 N N . CYS A 1 278 ? -5.847 5.749 -8.678 1.00 60.12 278 CYS A N 1
ATOM 2094 C CA . CYS A 1 278 ? -4.612 4.944 -8.593 1.00 60.12 278 CYS A CA 1
ATOM 2095 C C . CYS A 1 278 ? -3.889 4.723 -9.940 1.00 60.12 278 CYS A C 1
ATOM 2097 O O . CYS A 1 278 ? -2.768 4.236 -9.958 1.00 60.12 278 CYS A O 1
ATOM 2099 N N . ASN A 1 279 ? -4.529 5.049 -11.068 1.00 41.50 279 ASN A N 1
ATOM 2100 C CA . ASN A 1 279 ? -3.865 5.197 -12.359 1.00 41.50 279 ASN A CA 1
ATOM 2101 C C . ASN A 1 279 ? -3.877 6.674 -12.747 1.00 41.50 279 ASN A C 1
ATOM 2103 O O . ASN A 1 279 ? -4.869 7.168 -13.288 1.00 41.50 279 ASN A O 1
ATOM 2107 N N . ARG A 1 280 ? -2.799 7.352 -12.382 1.00 39.41 280 ARG A N 1
ATOM 2108 C CA . ARG A 1 280 ? -2.214 8.558 -12.970 1.00 39.41 280 ARG A CA 1
ATOM 2109 C C . ARG A 1 280 ? -1.099 8.884 -11.986 1.00 39.41 280 ARG A C 1
ATOM 2111 O O . ARG A 1 280 ? -1.358 9.106 -10.812 1.00 39.41 280 ARG A O 1
ATOM 2118 N N . THR A 1 281 ? 0.153 8.710 -12.372 1.00 34.53 281 THR A N 1
ATOM 2119 C CA . THR A 1 281 ? 0.832 9.582 -13.332 1.00 34.53 281 THR A CA 1
ATOM 2120 C C . THR A 1 281 ? 1.877 8.859 -14.151 1.00 34.53 281 THR A C 1
ATOM 2122 O O . THR A 1 281 ? 2.637 8.094 -13.519 1.00 34.53 281 THR A O 1
#

Radius of gyration: 20.2 Å; chains: 1; bounding box: 44×59×56 Å

InterPro domains:
  IPR006656 Molybdopterin oxidoreductase [PF00384] (206-280)
  IPR008567 Beta-keto acid cleavage enzyme [PF05853] (5-182)
  IPR008567 Beta-keto acid cleavage enzyme [PTHR37418] (5-181)
  IPR013785 Aldolase-type TIM barrel [G3DSA:3.20.20.70] (2-208)

pLDDT: mean 82.87, std 19.01, range [25.52, 98.69]

Foldseek 3Di:
DADLPQDPCPVPDVLHQAALVSQLVVQVVVVVLPAQEDEDWYHDNVPSGTDLDLVRVVSNVVSNCVPDVRRAYEYELQFQQKWFADPPHRVPTDPVPHRHDALVVSCPNCLVPVGQEYEQEQAKADAEDDRIIGGDHLVSSLVNLQVCVVSVHAYDYDDQEPVSVVSVVVCCVVVSHPDQPPDDDDDDDDDDDDDDDDPPDDPPHHDPFDWDADPNDTDGDHPVVVVVVVVVSLVVQCVVPNLVSDAEEDAPRDDPVSVVVVCCCSCPVSVDNRYYYSHYD

Secondary structure (DSSP, 8-state):
-----SSS-TTT-TT---SHHHHHHHHHHHHHTT-SEEEE-EE-TTT--EE--HHHHHHHHHHHHHH-SSSEEEE----SEEEE--SS-TTS--STT-EE--HHHHTHHHHHH--SEEEEE-S-EE-SSSSEEE---HHHHHHHHHHHHHHTPEEEEE--SHHHHHHHHHHHHTTSSPPPTT---------------------PPP-SS-EEEETTEEEE--HHHHHHHHHHHHHHHHHHH-GGG--EEEPTTS-HHHHHHHHHIIIIII----EEESS--

Organism: Geodia barretti (NCBI:txid519541)

Sequence (281 aa):
MRGDGAGDTAGRHPDLPITPEQIATAALEAAEAGAAIVHIHVRDPATGKGSRDVELYRRALELVRAANTDVIINTTAGMGGDLLIGDPDPFDFQPEGTDLVNGLERLAHVEALKPDMCSIDCGTLNFGEGHQVYVSTPNMVRDMAKRVRELGVKPELEIFDTGHLWLANTLVDEGLVDDPPGSSCSDGLTTREGNGQRSRDKRLPRLTTPMVRDGGRLRPATWDEALDRAADGFRAVLDRHGPDGFGMFSCSKATNEMNYAAQKFIRTVIGSNNIDSCNRT